Protein AF-A0A932VC25-F1 (afdb_monomer_lite)

pLDDT: mean 79.85, std 23.93, range [27.3, 98.88]

Foldseek 3Di:
DDDDDDDDDPPPPPPDPPPPDDDPCPPAFDPFFQDDAPPPDDWDQPAQQVVRGTFIADRVNVQDVDRVVSLVVLQVDFALAAFAAQFAPQKDWQWFCAAPVRHGQLWTKMWGDDFDLPAQRKGFTWDGAWFAWRDFDQDQAFGTKTKTWDQHPVRFIKIKIKTQFAAFLVVLLVVLCPDDCVVVVNDDLLALNNLSNLQSVPPDRDCSANPHRVQRQPDDHGDIHHGRDGGGMFHQGHSNQLSVQGDSNNDGPDSRHSRRIIIMWMWGARPPDPRHIYTDGLQQANHTVVSVNSPLAHAHQGFHNHAPDHPPPPDDDVVNCVVCVVVVVVCPDHDTHPHPHPPPVVVVVVVVVVVPPPPDDD

Structure (mmCIF, N/CA/C/O backbone):
data_AF-A0A932VC25-F1
#
_entry.id   AF-A0A932VC25-F1
#
loop_
_atom_site.group_PDB
_atom_site.id
_atom_site.type_symbol
_atom_site.label_atom_id
_atom_site.label_alt_id
_atom_site.label_comp_id
_atom_site.label_asym_id
_atom_site.label_entity_id
_atom_site.label_seq_id
_atom_site.pdbx_PDB_ins_code
_atom_site.Cartn_x
_atom_site.Cartn_y
_atom_site.Cartn_z
_atom_site.occupancy
_atom_site.B_iso_or_equiv
_atom_site.auth_seq_id
_atom_site.auth_comp_id
_atom_site.auth_asym_id
_atom_site.auth_atom_id
_atom_site.pdbx_PDB_model_num
ATOM 1 N N . MET A 1 1 ? -48.844 -29.499 -30.285 1.00 37.53 1 MET A N 1
ATOM 2 C CA . MET A 1 1 ? -48.491 -30.770 -29.620 1.00 37.53 1 MET A CA 1
ATOM 3 C C . MET A 1 1 ? -47.208 -30.544 -28.848 1.00 37.53 1 MET A C 1
ATOM 5 O O . MET A 1 1 ? -46.292 -29.930 -29.375 1.00 37.53 1 MET A O 1
ATOM 9 N N . SER A 1 2 ? -47.231 -30.927 -27.578 1.00 34.00 2 SER A N 1
ATOM 10 C CA . SER A 1 2 ? -46.183 -30.789 -26.567 1.00 34.00 2 SER A CA 1
ATOM 11 C C . SER A 1 2 ? -45.044 -31.799 -26.716 1.00 34.00 2 SER A C 1
ATOM 13 O O . SER A 1 2 ? -45.311 -32.920 -27.141 1.00 34.00 2 SER A O 1
ATOM 15 N N . ALA A 1 3 ? -43.860 -31.410 -26.226 1.00 27.56 3 ALA A N 1
ATOM 16 C CA . ALA A 1 3 ? -42.864 -32.162 -25.427 1.00 27.56 3 ALA A CA 1
ATOM 17 C C . ALA A 1 3 ? -41.451 -31.749 -25.897 1.00 27.56 3 ALA A C 1
ATOM 19 O O . ALA A 1 3 ? -41.170 -31.827 -27.085 1.00 27.56 3 ALA A O 1
ATOM 20 N N . SER A 1 4 ? -40.579 -31.107 -25.108 1.00 32.12 4 SER A N 1
ATOM 21 C CA . SER A 1 4 ? -39.998 -31.458 -23.795 1.00 32.12 4 SER A CA 1
ATOM 22 C C . SER A 1 4 ? -39.192 -32.759 -23.799 1.00 32.12 4 SER A C 1
ATOM 24 O O . SER A 1 4 ? -39.789 -33.824 -23.901 1.00 32.12 4 SER A O 1
ATOM 26 N N . SER A 1 5 ? -37.867 -32.625 -23.630 1.00 30.55 5 SER A N 1
ATOM 27 C CA . SER A 1 5 ? -36.930 -33.466 -22.843 1.00 30.55 5 SER A CA 1
ATOM 28 C C . SER A 1 5 ? -35.531 -33.375 -23.475 1.00 30.55 5 SER A C 1
ATOM 30 O O . SER A 1 5 ? -35.434 -33.432 -24.693 1.00 30.55 5 SER A O 1
ATOM 32 N N . ALA A 1 6 ? -34.397 -33.296 -22.790 1.00 30.95 6 ALA A N 1
ATOM 33 C CA . ALA A 1 6 ? -34.046 -33.065 -21.397 1.00 30.95 6 ALA A CA 1
ATOM 34 C C . ALA A 1 6 ? -32.537 -32.747 -21.421 1.00 30.95 6 ALA A C 1
ATOM 36 O O . ALA A 1 6 ? -31.773 -33.447 -22.086 1.00 30.95 6 ALA A O 1
ATOM 37 N N . LEU A 1 7 ? -32.107 -31.693 -20.727 1.00 30.86 7 LEU A N 1
ATOM 38 C CA . LEU A 1 7 ? -30.698 -31.498 -20.391 1.00 30.86 7 LEU A CA 1
ATOM 39 C C . LEU A 1 7 ? -30.397 -32.431 -19.216 1.00 30.86 7 LEU A C 1
ATOM 41 O O . LEU A 1 7 ? -31.051 -32.340 -18.178 1.00 30.86 7 LEU A O 1
ATOM 45 N N . ALA A 1 8 ? -29.461 -33.357 -19.408 1.00 33.62 8 ALA A N 1
ATOM 46 C CA . ALA A 1 8 ? -28.990 -34.229 -18.346 1.00 33.62 8 ALA A CA 1
ATOM 47 C C . ALA A 1 8 ? -28.168 -33.406 -17.345 1.00 33.62 8 ALA A C 1
ATOM 49 O O . ALA A 1 8 ? -27.092 -32.898 -17.659 1.00 33.62 8 ALA A O 1
ATOM 50 N N . ASP A 1 9 ? -28.740 -33.273 -16.154 1.00 36.31 9 ASP A N 1
ATOM 51 C CA . ASP A 1 9 ? -28.126 -32.799 -14.925 1.00 36.31 9 ASP A CA 1
ATOM 52 C C . ASP A 1 9 ? -27.034 -33.788 -14.487 1.00 36.31 9 ASP A C 1
ATOM 54 O O . ASP A 1 9 ? -27.288 -34.976 -14.281 1.00 36.31 9 ASP A O 1
ATOM 58 N N . GLY A 1 10 ? -25.803 -33.290 -14.405 1.00 35.25 10 GLY A N 1
ATOM 59 C CA . GLY A 1 10 ? -24.629 -34.004 -13.916 1.00 35.25 10 GLY A CA 1
ATOM 60 C C . GLY A 1 10 ? -24.098 -33.377 -12.633 1.00 35.25 10 GLY A C 1
ATOM 61 O O . GLY A 1 10 ? -22.889 -33.209 -12.489 1.00 35.25 10 GLY A O 1
ATOM 62 N N . SER A 1 11 ? -24.977 -32.971 -11.715 1.00 34.00 11 SER A N 1
ATOM 63 C CA . SER A 1 11 ? -24.583 -32.627 -10.352 1.00 34.00 11 SER A CA 1
ATOM 64 C C . SER A 1 11 ? -24.263 -33.906 -9.573 1.00 34.00 11 SER A C 1
ATOM 66 O O . SER A 1 11 ? -25.130 -34.628 -9.085 1.00 34.00 11 SER A O 1
ATOM 68 N N . ALA A 1 12 ? -22.970 -34.210 -9.445 1.00 30.91 12 ALA A N 1
ATOM 69 C CA . ALA A 1 12 ? -22.510 -35.130 -8.419 1.00 30.91 12 ALA A CA 1
ATOM 70 C C . ALA A 1 12 ? -22.867 -34.517 -7.056 1.00 30.91 12 ALA A C 1
ATOM 72 O O . ALA A 1 12 ? -22.219 -33.581 -6.584 1.00 30.91 12 ALA A O 1
ATOM 73 N N . ILE A 1 13 ? -23.940 -35.024 -6.452 1.00 31.86 13 ILE A N 1
ATOM 74 C CA . ILE A 1 13 ? -24.326 -34.734 -5.075 1.00 31.86 13 ILE A CA 1
ATOM 75 C C . ILE A 1 13 ? -23.188 -35.247 -4.192 1.00 31.86 13 ILE A C 1
ATOM 77 O O . ILE A 1 13 ? -23.090 -36.437 -3.897 1.00 31.86 13 ILE A O 1
ATOM 81 N N . ILE A 1 14 ? -22.295 -34.344 -3.792 1.00 31.00 14 ILE A N 1
ATOM 82 C CA . ILE A 1 14 ? -21.367 -34.600 -2.698 1.00 31.00 14 ILE A CA 1
ATOM 83 C C . ILE A 1 14 ? -22.231 -34.649 -1.443 1.00 31.00 14 ILE A C 1
ATOM 85 O O . ILE A 1 14 ? -22.684 -33.619 -0.942 1.00 31.00 14 ILE A O 1
ATOM 89 N N . THR A 1 15 ? -22.506 -35.860 -0.964 1.00 29.69 15 THR A N 1
ATOM 90 C CA . THR A 1 15 ? -23.131 -36.085 0.337 1.00 29.69 15 THR A CA 1
ATOM 91 C C . THR A 1 15 ? -22.362 -35.262 1.376 1.00 29.69 15 THR A C 1
ATOM 93 O O . THR A 1 15 ? -21.141 -35.420 1.471 1.00 29.69 15 THR A O 1
ATOM 96 N N . PRO A 1 16 ? -23.018 -34.367 2.136 1.00 31.58 16 PRO A N 1
ATOM 97 C CA . PRO A 1 16 ? -22.327 -33.573 3.132 1.00 31.58 16 PRO A CA 1
ATOM 98 C C . PRO A 1 16 ? -21.688 -34.519 4.143 1.00 31.58 16 PRO A C 1
ATOM 100 O O . PRO A 1 16 ? -22.380 -35.264 4.839 1.00 31.58 16 PRO A O 1
ATOM 103 N N . VAL A 1 17 ? -20.360 -34.484 4.229 1.00 27.30 17 VAL A N 1
ATOM 104 C CA . VAL A 1 17 ? -19.654 -35.072 5.361 1.00 27.30 17 VAL A CA 1
ATOM 105 C C . VAL A 1 17 ? -20.060 -34.252 6.575 1.00 27.30 17 VAL A C 1
ATOM 107 O O . VAL A 1 17 ? -19.648 -33.106 6.758 1.00 27.30 17 VAL A O 1
ATOM 110 N N . VAL A 1 18 ? -20.925 -34.839 7.392 1.00 29.03 18 VAL A N 1
ATOM 111 C CA . VAL A 1 18 ? -21.238 -34.344 8.723 1.00 29.03 18 VAL A CA 1
ATOM 112 C C . VAL A 1 18 ? -19.949 -34.439 9.538 1.00 29.03 18 VAL A C 1
ATOM 114 O O . VAL A 1 18 ? -19.579 -35.508 10.014 1.00 29.03 18 VAL A O 1
ATOM 117 N N . ILE A 1 19 ? -19.237 -33.320 9.693 1.00 32.69 19 ILE A N 1
ATOM 118 C CA . ILE A 1 19 ? -18.151 -33.214 10.674 1.00 32.69 19 ILE A CA 1
ATOM 119 C C . ILE A 1 19 ? -18.798 -33.036 12.053 1.00 32.69 19 ILE A C 1
ATOM 121 O O . ILE A 1 19 ? -18.840 -31.948 12.627 1.00 32.69 19 ILE A O 1
ATOM 125 N N . THR A 1 20 ? -19.350 -34.119 12.593 1.00 31.58 20 THR A N 1
ATOM 126 C CA . THR A 1 20 ? -19.606 -34.250 14.029 1.00 31.58 20 THR A CA 1
ATOM 127 C C . THR A 1 20 ? -18.274 -34.553 14.699 1.00 31.58 20 THR A C 1
ATOM 129 O O . THR A 1 20 ? -17.813 -35.690 14.659 1.00 31.58 20 THR A O 1
ATOM 132 N N . GLY A 1 21 ? -17.634 -33.535 15.281 1.00 32.47 21 GLY A N 1
ATOM 133 C CA . GLY A 1 21 ? -16.434 -33.749 16.102 1.00 32.47 21 GLY A CA 1
ATOM 134 C C . GLY A 1 21 ? -15.316 -32.716 15.988 1.00 32.47 21 GLY A C 1
ATOM 135 O O . GLY A 1 21 ? -14.161 -33.066 16.210 1.00 32.47 21 GLY A O 1
ATOM 136 N N . GLY A 1 22 ? -15.604 -31.452 15.661 1.00 32.25 22 GLY A N 1
ATOM 137 C CA . GLY A 1 22 ? -14.606 -30.393 15.830 1.00 32.25 22 GLY A CA 1
ATOM 138 C C . GLY A 1 22 ? -14.280 -30.212 17.314 1.00 32.25 22 GLY A C 1
ATOM 139 O O . GLY A 1 22 ? -15.094 -29.663 18.053 1.00 32.25 22 GLY A O 1
ATOM 140 N N . SER A 1 23 ? -13.116 -30.702 17.746 1.00 36.62 23 SER A N 1
ATOM 141 C CA . SER A 1 23 ? -12.575 -30.488 19.092 1.00 36.62 23 SER A CA 1
ATOM 142 C C . SER A 1 23 ? -12.683 -29.000 19.486 1.00 36.62 23 SER A C 1
ATOM 144 O O . SER A 1 23 ? -12.343 -28.154 18.655 1.00 36.62 23 SER A O 1
ATOM 146 N N . PRO A 1 24 ? -13.059 -28.638 20.731 1.00 43.12 24 PRO A N 1
ATOM 147 C CA . PRO A 1 24 ? -13.115 -27.247 21.224 1.00 43.12 24 PRO A CA 1
ATOM 148 C C . PRO A 1 24 ? -11.762 -26.504 21.242 1.00 43.12 24 PRO A C 1
ATOM 150 O O . PRO A 1 24 ? -11.633 -25.431 21.827 1.00 43.12 24 PRO A O 1
ATOM 153 N N . THR A 1 25 ? -10.729 -27.087 20.642 1.00 46.47 25 THR A N 1
ATOM 154 C CA . THR A 1 25 ? -9.325 -26.714 20.778 1.00 46.47 25 THR A CA 1
ATOM 155 C C . THR A 1 25 ? -8.660 -26.520 19.420 1.00 46.47 25 THR A C 1
ATOM 157 O O . THR A 1 25 ? -7.483 -26.848 19.272 1.00 46.47 25 THR A O 1
ATOM 160 N N . ALA A 1 26 ? -9.376 -26.017 18.405 1.00 53.47 26 ALA A N 1
ATOM 161 C CA . ALA A 1 26 ? -8.664 -25.418 17.279 1.00 53.47 26 ALA A CA 1
ATOM 162 C C . ALA A 1 26 ? -7.713 -24.365 17.880 1.00 53.47 26 ALA A C 1
ATOM 164 O O . ALA A 1 26 ? -8.192 -23.495 18.615 1.00 53.47 26 ALA A O 1
ATOM 165 N N . PRO A 1 27 ? -6.386 -24.491 17.691 1.00 58.56 27 PRO A N 1
ATOM 166 C CA . PRO A 1 27 ? -5.451 -23.600 18.351 1.00 58.56 27 PRO A CA 1
ATOM 167 C C . PRO A 1 27 ? -5.748 -22.183 17.875 1.00 58.56 27 PRO A C 1
ATOM 169 O O . PRO A 1 27 ? -5.665 -21.892 16.679 1.00 58.56 27 PRO A O 1
ATOM 172 N N . VAL A 1 28 ? -6.149 -21.332 18.824 1.00 65.06 28 VAL A N 1
ATOM 173 C CA . VAL A 1 28 ? -6.189 -19.888 18.619 1.00 65.06 28 VAL A CA 1
ATOM 174 C C . VAL A 1 28 ? -4.789 -19.489 18.190 1.00 65.06 28 VAL A C 1
ATOM 176 O O . VAL A 1 28 ? -3.798 -20.009 18.714 1.00 65.06 28 VAL A O 1
ATOM 179 N N . CYS A 1 29 ? -4.710 -18.583 17.227 1.00 77.56 29 CYS A N 1
ATOM 180 C CA . CYS A 1 29 ? -3.448 -17.962 16.876 1.00 77.56 29 CYS A CA 1
ATOM 181 C C . CYS A 1 29 ? -2.700 -17.495 18.122 1.00 77.56 29 CYS A C 1
ATOM 183 O O . CYS A 1 29 ? -3.316 -17.101 19.110 1.00 77.56 29 CYS A O 1
ATOM 185 N N . VAL A 1 30 ? -1.372 -17.573 18.111 1.00 77.00 30 VAL A N 1
ATOM 186 C CA . VAL A 1 30 ? -0.576 -17.064 19.234 1.00 77.00 30 VAL A CA 1
ATOM 187 C C . VAL A 1 30 ? -0.922 -15.597 19.493 1.00 77.00 30 VAL A C 1
ATOM 189 O O . VAL A 1 30 ? -1.302 -14.887 18.565 1.00 77.00 30 VAL A O 1
ATOM 192 N N . VAL A 1 31 ? -0.819 -15.158 20.752 1.00 78.62 31 VAL A N 1
ATOM 193 C CA . VAL A 1 31 ? -1.044 -13.757 21.141 1.00 78.62 31 VAL A CA 1
ATOM 194 C C . VAL A 1 31 ? -0.115 -12.876 20.297 1.00 78.62 31 VAL A C 1
ATOM 196 O O . VAL A 1 31 ? 1.101 -12.918 20.501 1.00 78.62 31 VAL A O 1
ATOM 199 N N . PRO A 1 32 ? -0.635 -12.112 19.326 1.00 81.94 32 PRO A N 1
ATOM 200 C CA . PRO A 1 32 ? 0.206 -11.624 18.243 1.00 81.94 32 PRO A CA 1
ATOM 201 C C . PRO A 1 32 ? 0.809 -10.282 18.614 1.00 81.94 32 PRO A C 1
ATOM 203 O O . PRO A 1 32 ? 0.166 -9.503 19.308 1.00 81.94 32 PRO A O 1
ATOM 206 N N . LYS A 1 33 ? 2.042 -9.993 18.217 1.00 88.75 33 LYS A N 1
ATOM 207 C CA . LYS A 1 33 ? 2.713 -8.736 18.584 1.00 88.75 33 LYS A CA 1
ATOM 208 C C . LYS A 1 33 ? 2.164 -7.588 17.726 1.00 88.75 33 LYS A C 1
ATOM 210 O O . LYS A 1 33 ? 2.147 -7.701 16.517 1.00 88.75 33 LYS A O 1
ATOM 215 N N . ILE A 1 34 ? 1.710 -6.476 18.291 1.00 90.06 34 ILE A N 1
ATOM 216 C CA . ILE A 1 34 ? 1.144 -5.379 17.481 1.00 90.06 34 ILE A CA 1
ATOM 217 C C . ILE A 1 34 ? 2.219 -4.375 17.095 1.00 90.06 34 ILE A C 1
ATOM 219 O O . ILE A 1 34 ? 2.254 -3.914 15.950 1.00 90.06 34 ILE A O 1
ATOM 223 N N . ILE A 1 35 ? 3.094 -4.030 18.040 1.00 92.19 35 ILE A N 1
ATOM 224 C CA . ILE A 1 35 ? 4.150 -3.043 17.826 1.00 92.19 35 ILE A CA 1
ATOM 225 C C . ILE A 1 35 ? 5.486 -3.740 17.648 1.00 92.19 35 ILE A C 1
ATOM 227 O O . ILE A 1 35 ? 5.738 -4.761 18.267 1.00 92.19 35 ILE A O 1
ATOM 231 N N . SER A 1 36 ? 6.404 -3.160 16.882 1.00 89.69 36 SER A N 1
ATOM 232 C CA . SER A 1 36 ? 7.820 -3.524 16.955 1.00 89.69 36 SER A CA 1
ATOM 233 C C . SER A 1 36 ? 8.597 -2.363 17.574 1.00 89.69 36 SER A C 1
ATOM 235 O O . SER A 1 36 ? 8.935 -1.424 16.850 1.00 89.69 36 SER A O 1
ATOM 237 N N . PRO A 1 37 ? 8.854 -2.373 18.900 1.00 80.50 37 PRO A N 1
ATOM 238 C CA . PRO A 1 37 ? 9.571 -1.285 19.558 1.00 80.50 37 PRO A CA 1
ATOM 239 C C . PRO A 1 37 ? 10.926 -1.045 18.889 1.00 80.50 37 PRO A C 1
ATOM 241 O O . PRO A 1 37 ? 11.657 -1.996 18.617 1.00 80.50 37 PRO A O 1
ATOM 244 N N . GLY A 1 38 ? 11.247 0.215 18.598 1.00 78.75 38 GLY A N 1
ATOM 245 C CA . GLY A 1 38 ? 12.504 0.592 17.942 1.00 78.75 38 GLY A CA 1
ATOM 246 C C . GLY A 1 38 ? 12.565 0.324 16.434 1.00 78.75 38 GLY A C 1
ATOM 247 O O . GLY A 1 38 ? 13.575 0.646 15.812 1.00 78.75 38 GLY A O 1
ATOM 248 N N . SER A 1 39 ? 11.506 -0.216 15.818 1.00 81.06 39 SER A N 1
ATOM 249 C CA . SER A 1 39 ? 11.396 -0.234 14.357 1.00 81.06 39 SER A CA 1
ATOM 250 C C . SER A 1 39 ? 11.349 1.206 13.848 1.00 81.06 39 SER A C 1
ATOM 252 O O . SER A 1 39 ? 10.392 1.916 14.123 1.00 81.06 39 SER A O 1
ATOM 254 N N . GLY A 1 40 ? 12.355 1.645 13.091 1.00 73.94 40 GLY A N 1
ATOM 255 C CA . GLY A 1 40 ? 12.302 2.928 12.377 1.00 73.94 40 GLY A CA 1
ATOM 256 C C . GLY A 1 40 ? 11.428 2.883 11.117 1.00 73.94 40 GLY A C 1
ATOM 257 O O . GLY A 1 40 ? 11.235 3.907 10.466 1.00 73.94 40 GLY A O 1
ATOM 258 N N . CYS A 1 41 ? 10.923 1.701 10.751 1.00 82.25 41 CYS A N 1
ATOM 259 C CA . CYS A 1 41 ? 10.133 1.505 9.546 1.00 82.25 41 CYS A CA 1
ATOM 260 C C . CYS A 1 41 ? 8.707 2.051 9.680 1.00 82.25 41 CYS A C 1
ATOM 262 O O . CYS A 1 41 ? 8.165 2.254 10.768 1.00 82.25 41 CYS A O 1
ATOM 264 N N . CYS A 1 42 ? 8.077 2.163 8.514 1.00 87.06 42 CYS A N 1
ATOM 265 C CA . CYS A 1 42 ? 6.653 1.918 8.358 1.00 87.06 42 CYS A CA 1
ATOM 266 C C . CYS A 1 42 ? 5.774 3.025 8.959 1.00 87.06 42 CYS A C 1
ATOM 268 O O . CYS A 1 42 ? 4.625 2.809 9.335 1.00 87.06 42 CYS A O 1
ATOM 270 N N . SER A 1 43 ? 6.328 4.234 9.061 1.00 92.44 43 SER A N 1
ATOM 271 C CA . SER A 1 43 ? 5.560 5.470 9.179 1.00 92.44 43 SER A CA 1
ATOM 272 C C . SER A 1 43 ? 5.830 6.316 7.947 1.00 92.44 43 SER A C 1
ATOM 274 O O . SER A 1 43 ? 6.986 6.511 7.577 1.00 92.44 43 SER A O 1
ATOM 276 N N . TYR A 1 44 ? 4.771 6.818 7.326 1.00 94.75 44 TYR A N 1
ATOM 277 C CA . TYR A 1 44 ? 4.855 7.490 6.035 1.00 94.75 44 TYR A CA 1
ATOM 278 C C . TYR A 1 44 ? 4.168 8.848 6.077 1.00 94.75 44 TYR A C 1
ATOM 280 O O . TYR A 1 44 ? 3.239 9.091 6.853 1.00 94.75 44 TYR A O 1
ATOM 288 N N . SER A 1 45 ? 4.637 9.729 5.204 1.00 95.44 45 SER A N 1
ATOM 289 C CA . SER A 1 45 ? 3.968 10.972 4.855 1.00 95.44 45 SER A CA 1
ATOM 290 C C . SER A 1 45 ? 3.296 10.745 3.506 1.00 95.44 45 SER A C 1
ATOM 292 O O . SER A 1 45 ? 3.977 10.682 2.487 1.00 95.44 45 SER A O 1
ATOM 294 N N . ILE A 1 46 ? 1.980 10.545 3.497 1.00 95.94 46 ILE A N 1
ATOM 295 C CA . ILE A 1 46 ? 1.231 10.150 2.294 1.00 95.94 46 ILE A CA 1
ATOM 296 C C . ILE A 1 46 ? 0.437 11.355 1.804 1.00 95.94 46 ILE A C 1
ATOM 298 O O . ILE A 1 46 ? -0.197 12.063 2.594 1.00 95.94 46 ILE A O 1
ATOM 302 N N . ALA A 1 47 ? 0.482 11.603 0.497 1.00 94.06 47 ALA A N 1
ATOM 303 C CA . ALA A 1 47 ? -0.227 12.719 -0.105 1.00 94.06 47 ALA A CA 1
ATOM 304 C C . ALA A 1 47 ? -1.748 12.542 0.022 1.00 94.06 47 ALA A C 1
ATOM 306 O O . ALA A 1 47 ? -2.282 11.443 -0.125 1.00 94.06 47 ALA A O 1
ATOM 307 N N . ASN A 1 48 ? -2.448 13.652 0.226 1.00 95.88 48 ASN A N 1
ATOM 308 C CA . ASN A 1 48 ? -3.886 13.811 0.069 1.00 95.88 48 ASN A CA 1
ATOM 309 C C . ASN A 1 48 ? -4.118 14.889 -0.986 1.00 95.88 48 ASN A C 1
ATOM 311 O O . ASN A 1 48 ? -4.092 16.089 -0.693 1.00 95.88 48 ASN A O 1
ATOM 315 N N . ASN A 1 49 ? -4.306 14.467 -2.236 1.00 96.00 49 ASN A N 1
ATOM 316 C CA . ASN A 1 49 ? -4.404 15.387 -3.366 1.00 96.00 49 ASN A CA 1
ATOM 317 C C . ASN A 1 49 ? -5.705 16.204 -3.357 1.00 96.00 49 ASN A C 1
ATOM 319 O O . ASN A 1 49 ? -5.726 17.299 -3.917 1.00 96.00 49 ASN A O 1
ATOM 323 N N . VAL A 1 50 ? -6.754 15.739 -2.666 1.00 94.00 50 VAL A N 1
ATOM 324 C CA . VAL A 1 50 ? -7.984 16.522 -2.449 1.00 94.00 50 VAL A CA 1
ATOM 325 C C . VAL A 1 50 ? -7.707 17.751 -1.581 1.00 94.00 50 VAL A C 1
ATOM 327 O O . VAL A 1 50 ? -8.164 18.847 -1.899 1.00 94.00 50 VAL A O 1
ATOM 330 N N . THR A 1 51 ? -6.950 17.595 -0.491 1.00 93.69 51 THR A N 1
ATOM 331 C CA . THR A 1 51 ? -6.647 18.701 0.440 1.00 93.69 51 THR A CA 1
ATOM 332 C C . THR A 1 51 ? -5.313 19.396 0.163 1.00 93.69 51 THR A C 1
ATOM 334 O O . THR A 1 51 ? -5.022 20.414 0.791 1.00 93.69 51 THR A O 1
ATOM 337 N N . LYS A 1 52 ? -4.520 18.874 -0.783 1.00 94.19 52 LYS A N 1
ATOM 338 C CA . LYS A 1 52 ? -3.165 19.335 -1.136 1.00 94.19 52 LYS A CA 1
ATOM 339 C C . LYS A 1 52 ? -2.206 19.338 0.058 1.00 94.19 52 LYS A C 1
ATOM 341 O O . LYS A 1 52 ? -1.384 20.241 0.205 1.00 94.19 52 LYS A O 1
ATOM 346 N N . LYS A 1 53 ? -2.328 18.339 0.931 1.00 94.38 53 LYS A N 1
ATOM 347 C CA . LYS A 1 53 ? -1.483 18.170 2.119 1.00 94.38 53 LYS A CA 1
ATOM 348 C C . LYS A 1 53 ? -0.885 16.778 2.144 1.00 94.38 53 LYS A C 1
ATOM 350 O O . LYS A 1 53 ? -1.468 15.844 1.605 1.00 94.38 53 LYS A O 1
ATOM 355 N N . PHE A 1 54 ? 0.249 16.648 2.814 1.00 94.62 54 PHE A N 1
ATOM 356 C CA . PHE A 1 54 ? 0.716 15.350 3.266 1.00 94.62 54 PHE A CA 1
ATOM 357 C C . PHE A 1 54 ? 0.147 15.067 4.655 1.00 94.62 54 PHE A C 1
ATOM 359 O O . PHE A 1 54 ? 0.146 15.944 5.522 1.00 94.62 54 PHE A O 1
ATOM 366 N N . GLU A 1 55 ? -0.343 13.851 4.857 1.00 96.38 55 GLU A N 1
ATOM 367 C CA . GLU A 1 55 ? -0.845 13.370 6.139 1.00 96.38 55 GLU A CA 1
ATOM 368 C C . GLU A 1 55 ? 0.091 12.290 6.681 1.00 96.38 55 GLU A C 1
ATOM 370 O O . GLU A 1 55 ? 0.644 11.480 5.935 1.00 96.38 55 GLU A O 1
ATOM 375 N N . THR A 1 56 ? 0.281 12.290 7.998 1.00 97.19 56 THR A N 1
ATOM 376 C CA . THR A 1 56 ? 1.146 11.319 8.669 1.00 97.19 56 THR A CA 1
ATOM 377 C C . THR A 1 56 ? 0.376 10.041 8.965 1.00 97.19 56 THR A C 1
ATOM 379 O O . THR A 1 56 ? -0.689 10.083 9.588 1.00 97.19 56 THR A O 1
ATOM 382 N N . TYR A 1 57 ? 0.962 8.917 8.568 1.00 97.50 57 TYR A N 1
ATOM 383 C CA . TYR A 1 57 ? 0.511 7.574 8.893 1.00 97.50 57 TYR A CA 1
ATOM 384 C C . TYR A 1 57 ? 1.561 6.921 9.775 1.00 97.50 57 TYR A C 1
ATOM 386 O O . TYR A 1 57 ? 2.729 6.823 9.397 1.00 97.50 57 TYR A O 1
ATOM 394 N N . ASN A 1 58 ? 1.155 6.504 10.965 1.00 95.75 58 ASN A N 1
ATOM 395 C CA . ASN A 1 58 ? 2.046 5.940 11.959 1.00 95.75 58 ASN A CA 1
ATOM 396 C C . ASN A 1 58 ? 1.852 4.430 12.070 1.00 95.75 58 ASN A C 1
ATOM 398 O O . ASN A 1 58 ? 0.726 3.928 12.096 1.00 95.75 58 ASN A O 1
ATOM 402 N N . GLN A 1 59 ? 2.957 3.707 12.232 1.00 94.00 59 GLN A N 1
ATOM 403 C CA . GLN A 1 59 ? 2.884 2.375 12.821 1.00 94.00 59 GLN A CA 1
ATOM 404 C C . GLN A 1 59 ? 2.408 2.480 14.283 1.00 94.00 59 GLN A C 1
ATOM 406 O O . GLN A 1 59 ? 2.748 3.457 14.963 1.00 94.00 59 GLN A O 1
ATOM 411 N N . PRO A 1 60 ? 1.710 1.464 14.820 1.00 93.69 60 PRO A N 1
ATOM 412 C CA . PRO A 1 60 ? 1.240 1.483 16.205 1.00 93.69 60 PRO A CA 1
ATOM 413 C C . PRO A 1 60 ? 2.344 1.720 17.251 1.00 93.69 60 PRO A C 1
ATOM 415 O O . PRO A 1 60 ? 2.093 2.376 18.256 1.00 93.69 60 PRO A O 1
ATOM 418 N N . GLY A 1 61 ? 3.589 1.294 16.998 1.00 92.94 61 GLY A N 1
ATOM 419 C CA . GLY A 1 61 ? 4.722 1.526 17.912 1.00 92.94 61 GLY A CA 1
ATOM 420 C C . GLY A 1 61 ? 5.155 2.992 18.057 1.00 92.94 61 GLY A C 1
ATOM 421 O O . GLY A 1 61 ? 5.904 3.313 18.971 1.00 92.94 61 GLY A O 1
ATOM 422 N N . HIS A 1 62 ? 4.695 3.881 17.171 1.00 93.06 62 HIS A N 1
ATOM 423 C CA . HIS A 1 62 ? 4.875 5.335 17.286 1.00 93.06 62 HIS A CA 1
ATOM 424 C C . HIS A 1 62 ? 3.646 6.044 17.871 1.00 93.06 62 HIS A C 1
ATOM 426 O O . HIS A 1 62 ? 3.701 7.241 18.142 1.00 93.06 62 HIS A O 1
ATOM 432 N N . VAL A 1 63 ? 2.539 5.320 18.040 1.00 94.56 63 VAL A N 1
ATOM 433 C CA . VAL A 1 63 ? 1.289 5.831 18.617 1.00 94.56 63 VAL A CA 1
ATOM 434 C C . VAL A 1 63 ? 1.188 5.453 20.091 1.00 94.56 63 VAL A C 1
ATOM 436 O O . VAL A 1 63 ? 0.777 6.270 20.912 1.00 94.56 63 VAL A O 1
ATOM 439 N N . PHE A 1 64 ? 1.591 4.228 20.429 1.00 94.44 64 PHE A N 1
ATOM 440 C CA . PHE A 1 64 ? 1.514 3.678 21.777 1.00 94.44 64 PHE A CA 1
ATOM 441 C C . PHE A 1 64 ? 2.907 3.519 22.380 1.00 94.44 64 PHE A C 1
ATOM 443 O O . PHE A 1 64 ? 3.834 3.055 21.718 1.00 94.44 64 PHE A O 1
ATOM 450 N N . GLY A 1 65 ? 3.045 3.873 23.660 1.00 89.00 65 GLY A N 1
ATOM 451 C CA . GLY A 1 65 ? 4.311 3.747 24.386 1.00 89.00 65 GLY A CA 1
ATOM 452 C C . GLY A 1 65 ? 4.671 2.306 24.761 1.00 89.00 65 GLY A C 1
ATOM 453 O O . GLY A 1 65 ? 5.809 2.042 25.142 1.00 89.00 65 GLY A O 1
ATOM 454 N N . ASN A 1 66 ? 3.719 1.372 24.677 1.00 92.81 66 ASN A N 1
ATOM 455 C CA . ASN A 1 66 ? 3.917 -0.038 24.996 1.00 92.81 66 ASN A CA 1
ATOM 456 C C . ASN A 1 66 ? 2.936 -0.943 24.223 1.00 92.81 66 ASN A C 1
ATOM 458 O O . ASN A 1 66 ? 1.979 -0.485 23.599 1.00 92.81 66 ASN A O 1
ATOM 462 N N . GLU A 1 67 ? 3.210 -2.247 24.266 1.00 93.44 67 GLU A N 1
ATOM 463 C CA . GLU A 1 67 ? 2.430 -3.283 23.586 1.00 93.44 67 GLU A CA 1
ATOM 464 C C . GLU A 1 67 ? 1.015 -3.433 24.168 1.00 93.44 67 GLU A C 1
ATOM 466 O O . GLU A 1 67 ? 0.073 -3.623 23.406 1.00 93.44 67 GLU A O 1
ATOM 471 N N . ASP A 1 68 ? 0.831 -3.309 25.484 1.00 93.19 68 ASP A N 1
ATOM 472 C CA . ASP A 1 68 ? -0.476 -3.506 26.126 1.00 93.19 68 ASP A CA 1
ATOM 473 C C . ASP A 1 68 ? -1.500 -2.445 25.702 1.00 93.19 68 ASP A C 1
ATOM 475 O O . ASP A 1 68 ? -2.644 -2.788 25.391 1.00 93.19 68 ASP A O 1
ATOM 479 N N . ASP A 1 69 ? -1.084 -1.183 25.597 1.00 94.12 69 ASP A N 1
ATOM 480 C CA . ASP A 1 69 ? -1.930 -0.092 25.104 1.00 94.12 69 ASP A CA 1
ATOM 481 C C . ASP A 1 69 ? -2.309 -0.303 23.633 1.00 94.12 69 ASP A C 1
ATOM 483 O O . ASP A 1 69 ? -3.469 -0.127 23.247 1.00 94.12 69 ASP A O 1
ATOM 487 N N . ALA A 1 70 ? -1.355 -0.760 22.814 1.00 94.12 70 ALA A N 1
ATOM 488 C CA . ALA A 1 70 ? -1.616 -1.096 21.419 1.00 94.12 70 ALA A CA 1
ATOM 489 C C . ALA A 1 70 ? -2.628 -2.247 21.291 1.00 94.12 70 ALA A C 1
ATOM 491 O O . ALA A 1 70 ? -3.523 -2.192 20.445 1.00 94.12 70 ALA A O 1
ATOM 492 N N . ARG A 1 71 ? -2.543 -3.263 22.163 1.00 92.19 71 ARG A N 1
ATOM 493 C CA . ARG A 1 71 ? -3.503 -4.380 22.230 1.00 92.19 71 ARG A CA 1
ATOM 494 C C . ARG A 1 71 ? -4.880 -3.937 22.668 1.00 92.19 71 ARG A C 1
ATOM 496 O O . ARG A 1 71 ? -5.865 -4.364 22.064 1.00 92.19 71 ARG A O 1
ATOM 503 N N . ALA A 1 72 ? -4.948 -3.108 23.705 1.00 91.00 72 ALA A N 1
ATOM 504 C CA . ALA A 1 72 ? -6.204 -2.558 24.185 1.00 91.00 72 ALA A CA 1
ATOM 505 C C . ALA A 1 72 ? -6.899 -1.787 23.059 1.00 91.00 72 ALA A C 1
ATOM 507 O O . ALA A 1 72 ? -8.072 -2.034 22.784 1.00 91.00 72 ALA A O 1
ATOM 508 N N . TYR A 1 73 ? -6.157 -0.939 22.341 1.00 92.62 73 TYR A N 1
ATOM 509 C CA . TYR A 1 73 ? -6.702 -0.201 21.211 1.00 92.62 73 TYR A CA 1
ATOM 510 C C . TYR A 1 73 ? -7.115 -1.111 20.048 1.00 92.62 73 TYR A C 1
ATOM 512 O O . TYR A 1 73 ? -8.233 -0.970 19.556 1.00 92.62 73 TYR A O 1
ATOM 520 N N . ALA A 1 74 ? -6.284 -2.072 19.628 1.00 89.69 74 ALA A N 1
ATOM 521 C CA . ALA A 1 74 ? -6.636 -3.006 18.552 1.00 89.69 74 ALA A CA 1
ATOM 522 C C . ALA A 1 74 ? -7.914 -3.804 18.861 1.00 89.69 74 ALA A C 1
ATOM 524 O O . ALA A 1 74 ? -8.717 -4.046 17.964 1.00 89.69 74 ALA A O 1
ATOM 525 N N . GLY A 1 75 ? -8.170 -4.127 20.135 1.00 85.69 75 GLY A N 1
ATOM 526 C CA . GLY A 1 75 ? -9.430 -4.735 20.578 1.00 85.69 75 GLY A CA 1
ATOM 527 C C . GLY A 1 75 ? -10.673 -3.860 20.363 1.00 85.69 75 GLY A C 1
ATOM 528 O O . GLY A 1 75 ? -11.783 -4.386 20.288 1.00 85.69 75 GLY A O 1
ATOM 529 N N . THR A 1 76 ? -10.508 -2.541 20.226 1.00 86.12 76 THR A N 1
ATOM 530 C CA . THR A 1 76 ? -11.606 -1.607 19.919 1.00 86.12 76 THR A CA 1
ATOM 531 C C . THR A 1 76 ? -11.863 -1.449 18.424 1.00 86.12 76 THR A C 1
ATOM 533 O O . THR A 1 76 ? -12.950 -1.016 18.032 1.00 86.12 76 THR A O 1
ATOM 536 N N . VAL A 1 77 ? -10.895 -1.806 17.578 1.00 86.69 77 VAL A N 1
ATOM 537 C CA . VAL A 1 77 ? -10.990 -1.640 16.128 1.00 86.69 77 VAL A CA 1
ATOM 538 C C . VAL A 1 77 ? -11.885 -2.730 15.549 1.00 86.69 77 VAL A C 1
ATOM 540 O O . VAL A 1 77 ? -11.670 -3.920 15.755 1.00 86.69 77 VAL A O 1
ATOM 543 N N . HIS A 1 78 ? -12.911 -2.315 14.811 1.00 83.38 78 HIS A N 1
ATOM 544 C CA . HIS A 1 78 ? -13.823 -3.222 14.125 1.00 83.38 78 HIS A CA 1
ATOM 545 C C . HIS A 1 78 ? -14.420 -2.567 12.887 1.00 83.38 78 HIS A C 1
ATOM 547 O O . HIS A 1 78 ? -14.494 -1.340 12.797 1.00 83.38 78 HIS A O 1
ATOM 553 N N . ALA A 1 79 ? -14.864 -3.389 11.937 1.00 79.94 79 ALA A N 1
ATOM 554 C CA . ALA A 1 79 ? -15.526 -2.912 10.733 1.00 79.94 79 ALA A CA 1
ATOM 555 C C . ALA A 1 79 ? -16.885 -2.275 11.067 1.00 79.94 79 ALA A C 1
ATOM 557 O O . ALA A 1 79 ? -17.752 -2.894 11.692 1.00 79.94 79 ALA A O 1
ATOM 558 N N . LYS A 1 80 ? -17.074 -1.029 10.623 1.00 81.75 80 LYS A N 1
ATOM 559 C CA . LYS A 1 80 ? -18.353 -0.293 10.666 1.00 81.75 80 LYS A CA 1
ATOM 560 C C . LYS A 1 80 ? -19.065 -0.251 9.312 1.00 81.75 80 LYS A C 1
ATOM 562 O O . LYS A 1 80 ? -20.162 0.284 9.199 1.00 81.75 80 LYS A O 1
ATOM 567 N N . MET A 1 81 ? -18.435 -0.822 8.293 1.00 81.50 81 MET A N 1
ATOM 568 C CA . MET A 1 81 ? -18.943 -0.997 6.937 1.00 81.50 81 MET A CA 1
ATOM 569 C C . MET A 1 81 ? -18.297 -2.250 6.322 1.00 81.50 81 MET A C 1
ATOM 571 O O . MET A 1 81 ? -17.287 -2.708 6.859 1.00 81.50 81 MET A O 1
ATOM 575 N N . PRO A 1 82 ? -18.845 -2.823 5.238 1.00 77.06 82 PRO A N 1
ATOM 576 C CA . PRO A 1 82 ? -18.258 -4.002 4.605 1.00 77.06 82 PRO A CA 1
ATOM 577 C C . PRO A 1 82 ? -16.871 -3.713 4.016 1.00 77.06 82 PRO A C 1
ATOM 579 O O . PRO A 1 82 ? -16.720 -2.749 3.266 1.00 77.06 82 PRO A O 1
ATOM 582 N N . PHE A 1 83 ? -15.897 -4.575 4.321 1.00 80.69 83 PHE A N 1
ATOM 583 C CA . PHE A 1 83 ? -14.587 -4.624 3.670 1.00 80.69 83 PHE A CA 1
ATOM 584 C C . PHE A 1 83 ? -14.339 -6.019 3.096 1.00 80.69 83 PHE A C 1
ATOM 586 O O . PHE A 1 83 ? -14.687 -7.022 3.723 1.00 80.69 83 PHE A O 1
ATOM 593 N N . PHE A 1 84 ? -13.672 -6.068 1.949 1.00 81.62 84 PHE A N 1
ATOM 594 C CA . PHE A 1 84 ? -13.306 -7.279 1.222 1.00 81.62 84 PHE A CA 1
ATOM 595 C C . PHE A 1 84 ? -11.824 -7.243 0.862 1.00 81.62 84 PHE A C 1
ATOM 597 O O . PHE A 1 84 ? -11.217 -6.169 0.826 1.00 81.62 84 PHE A O 1
ATOM 604 N N . GLU A 1 85 ? -11.247 -8.413 0.602 1.00 84.94 85 GLU A N 1
ATOM 605 C CA . GLU A 1 85 ? -9.874 -8.506 0.112 1.00 84.94 85 GLU A CA 1
ATOM 606 C C . GLU A 1 85 ? -9.738 -7.754 -1.226 1.00 84.94 85 GLU A C 1
ATOM 608 O O . GLU A 1 85 ? -10.676 -7.740 -2.028 1.00 84.94 85 GLU A O 1
ATOM 613 N N . PRO A 1 86 ? -8.590 -7.107 -1.492 1.00 91.94 86 PRO A N 1
ATOM 614 C CA . PRO A 1 86 ? -8.392 -6.293 -2.693 1.00 91.94 86 PRO A CA 1
ATOM 615 C C . PRO A 1 86 ? -8.082 -7.132 -3.950 1.00 91.94 86 PRO A C 1
ATOM 617 O O . PRO A 1 86 ? -7.539 -6.598 -4.918 1.00 91.94 86 PRO A O 1
ATOM 620 N N . ILE A 1 87 ? -8.360 -8.439 -3.925 1.00 88.19 87 ILE A N 1
ATOM 621 C CA . ILE A 1 87 ? -7.924 -9.437 -4.913 1.00 88.19 87 ILE A CA 1
ATOM 622 C C . ILE A 1 87 ? -9.083 -10.358 -5.333 1.00 88.19 87 ILE A C 1
ATOM 624 O O . ILE A 1 87 ? -10.130 -10.380 -4.684 1.00 88.19 87 ILE A O 1
ATOM 628 N N . GLY A 1 88 ? -8.885 -11.131 -6.403 1.00 78.00 88 GLY A N 1
ATOM 629 C CA . GLY A 1 88 ? -9.817 -12.154 -6.876 1.00 78.00 88 GLY A CA 1
ATOM 630 C C . GLY A 1 88 ? -9.487 -13.564 -6.366 1.00 78.00 88 GLY A C 1
ATOM 631 O O . GLY A 1 88 ? -8.856 -13.763 -5.332 1.00 78.00 88 GLY A O 1
ATOM 632 N N . SER A 1 89 ? -9.948 -14.584 -7.097 1.00 72.25 89 SER A N 1
ATOM 633 C CA . SER A 1 89 ? -9.769 -15.998 -6.730 1.00 72.25 89 SER A CA 1
ATOM 634 C C . SER A 1 89 ? -8.437 -16.612 -7.183 1.00 72.25 89 SER A C 1
ATOM 636 O O . SER A 1 89 ? -8.168 -17.769 -6.864 1.00 72.25 89 SER A O 1
ATOM 638 N N . GLY A 1 90 ? -7.632 -15.890 -7.970 1.00 77.69 90 GLY A N 1
ATOM 639 C CA . GLY A 1 90 ? -6.355 -16.366 -8.519 1.00 77.69 90 GLY A CA 1
ATOM 640 C C . GLY A 1 90 ? -5.143 -15.955 -7.683 1.00 77.69 90 GLY A C 1
ATOM 641 O O . GLY A 1 90 ? -4.009 -16.314 -8.004 1.00 77.69 90 GLY A O 1
ATOM 642 N N . GLU A 1 91 ? -5.377 -15.209 -6.612 1.00 88.94 91 GLU A N 1
ATOM 643 C CA . GLU A 1 91 ? -4.373 -14.529 -5.813 1.00 88.94 91 GLU A CA 1
ATOM 644 C C . GLU A 1 91 ? -4.348 -15.066 -4.375 1.00 88.94 91 GLU A C 1
ATOM 646 O O . GLU A 1 91 ? -5.226 -15.813 -3.937 1.00 88.94 91 GLU A O 1
ATOM 651 N N . ARG A 1 92 ? -3.304 -14.708 -3.632 1.00 88.88 92 ARG A N 1
ATOM 652 C CA . ARG A 1 92 ? -3.122 -15.072 -2.228 1.00 88.88 92 ARG A CA 1
ATOM 653 C C . ARG A 1 92 ? -2.372 -13.999 -1.466 1.00 88.88 92 ARG A C 1
ATOM 655 O O . ARG A 1 92 ? -1.561 -13.268 -2.030 1.00 88.88 92 ARG A O 1
ATOM 662 N N . LEU A 1 93 ? -2.578 -14.000 -0.156 1.00 90.75 93 LEU A N 1
ATOM 663 C CA . LEU A 1 93 ? -1.717 -13.311 0.791 1.00 90.75 93 LEU A CA 1
ATOM 664 C C . LEU A 1 93 ? -0.354 -14.021 0.880 1.00 90.75 93 LEU A C 1
ATOM 666 O O . LEU A 1 93 ? -0.295 -15.237 1.075 1.00 90.75 93 LEU A O 1
ATOM 670 N N . VAL A 1 94 ? 0.729 -13.260 0.761 1.00 92.19 94 VAL A N 1
ATOM 671 C CA . VAL A 1 94 ? 2.118 -13.740 0.874 1.00 92.19 94 VAL A CA 1
ATOM 672 C C . VAL A 1 94 ? 2.918 -13.016 1.956 1.00 92.19 94 VAL A C 1
ATOM 674 O O . VAL A 1 94 ? 3.886 -13.576 2.458 1.00 92.19 94 VAL A O 1
ATOM 677 N N . GLY A 1 95 ? 2.500 -11.811 2.354 1.00 92.69 95 GLY A N 1
ATOM 678 C CA . GLY A 1 95 ? 3.120 -11.025 3.422 1.00 92.69 95 GLY A CA 1
ATOM 679 C C . GLY A 1 95 ? 2.067 -10.506 4.395 1.00 92.69 95 GLY A C 1
ATOM 680 O O . GLY A 1 95 ? 0.978 -10.114 3.986 1.00 92.69 95 GLY A O 1
ATOM 681 N N . GLY A 1 96 ? 2.376 -10.550 5.689 1.00 93.25 96 GLY A N 1
ATOM 682 C CA . GLY A 1 96 ? 1.455 -10.210 6.776 1.00 93.25 96 GLY A CA 1
ATOM 683 C C . GLY A 1 96 ? 1.998 -9.048 7.588 1.00 93.25 96 GLY A C 1
ATOM 684 O O . GLY A 1 96 ? 2.959 -8.404 7.190 1.00 93.25 96 GLY A O 1
ATOM 685 N N . TRP A 1 97 ? 1.441 -8.801 8.767 1.00 95.56 97 TRP A N 1
ATOM 686 C CA . TRP A 1 97 ? 1.848 -7.679 9.618 1.00 95.56 97 TRP A CA 1
ATOM 687 C C . TRP A 1 97 ? 3.347 -7.674 9.964 1.00 95.56 97 TRP A C 1
ATOM 689 O O . TRP A 1 97 ? 3.964 -6.612 10.106 1.00 95.56 97 TRP A O 1
ATOM 699 N N . PHE A 1 98 ? 3.937 -8.868 10.045 1.00 93.50 98 PHE A N 1
ATOM 700 C CA . PHE A 1 98 ? 5.380 -9.080 9.995 1.00 93.50 98 PHE A CA 1
ATOM 701 C C . PHE A 1 98 ? 5.746 -9.897 8.763 1.00 93.50 98 PHE A C 1
ATOM 703 O O . PHE A 1 98 ? 5.017 -10.808 8.363 1.00 93.50 98 PHE A O 1
ATOM 710 N N . TYR A 1 99 ? 6.934 -9.632 8.236 1.00 91.25 99 TYR A N 1
ATOM 711 C CA . TYR A 1 99 ? 7.595 -10.538 7.312 1.00 91.25 99 TYR A CA 1
ATOM 712 C C . TYR A 1 99 ? 7.921 -11.865 8.001 1.00 91.25 99 TYR A C 1
ATOM 714 O O . TYR A 1 99 ? 8.186 -11.907 9.205 1.00 91.25 99 TYR A O 1
ATOM 722 N N . ASP A 1 100 ? 8.004 -12.941 7.222 1.00 89.06 100 ASP A N 1
ATOM 723 C CA . ASP A 1 100 ? 8.341 -14.280 7.724 1.00 89.06 100 ASP A CA 1
ATOM 724 C C . ASP A 1 100 ? 9.740 -14.355 8.372 1.00 89.06 100 ASP A C 1
ATOM 726 O O . ASP A 1 100 ? 10.010 -15.235 9.186 1.00 89.06 100 ASP A O 1
ATOM 730 N N . ASN A 1 101 ? 10.632 -13.403 8.074 1.00 88.75 101 ASN A N 1
ATOM 731 C CA . ASN A 1 101 ? 11.929 -13.265 8.749 1.00 88.75 101 ASN A CA 1
ATOM 732 C C . ASN A 1 101 ? 11.848 -12.539 10.113 1.00 88.75 101 ASN A C 1
ATOM 734 O O . ASN A 1 101 ? 12.876 -12.303 10.745 1.00 88.75 101 ASN A O 1
ATOM 738 N N . GLY A 1 102 ? 10.648 -12.152 10.560 1.00 88.31 102 GLY A N 1
ATOM 739 C CA . GLY A 1 102 ? 10.396 -11.413 11.800 1.00 88.31 102 GLY A CA 1
ATOM 740 C C . GLY A 1 102 ? 10.494 -9.889 11.684 1.00 88.31 102 GLY A C 1
ATOM 741 O O . GLY A 1 102 ? 10.209 -9.195 12.661 1.00 88.31 102 GLY A O 1
ATOM 742 N N . GLY A 1 103 ? 10.870 -9.356 10.518 1.00 90.81 103 GLY A N 1
ATOM 743 C CA . GLY A 1 103 ? 10.901 -7.920 10.255 1.00 90.81 103 GLY A CA 1
ATOM 744 C C . GLY A 1 103 ? 9.505 -7.298 10.301 1.00 90.81 103 GLY A C 1
ATOM 745 O O . GLY A 1 103 ? 8.524 -7.905 9.873 1.00 90.81 103 GLY A O 1
ATOM 746 N N . PHE A 1 104 ? 9.406 -6.078 10.826 1.00 93.25 104 PHE A N 1
ATOM 747 C CA . PHE A 1 104 ? 8.138 -5.356 10.864 1.00 93.25 104 PHE A CA 1
ATOM 748 C C . PHE A 1 104 ? 7.736 -4.885 9.463 1.00 93.25 104 PHE A C 1
ATOM 750 O O . PHE A 1 104 ? 8.571 -4.333 8.746 1.00 93.25 104 PHE A O 1
ATOM 757 N N . HIS A 1 105 ? 6.472 -5.106 9.095 1.00 93.62 105 HIS A N 1
ATOM 758 C CA . HIS A 1 105 ? 5.970 -4.869 7.742 1.00 93.62 105 HIS A CA 1
ATOM 759 C C . HIS A 1 105 ? 4.794 -3.878 7.705 1.00 93.62 105 HIS A C 1
ATOM 761 O O . HIS A 1 105 ? 4.757 -3.013 6.837 1.00 93.62 105 HIS A O 1
ATOM 767 N N . ALA A 1 106 ? 3.884 -3.945 8.687 1.00 94.75 106 ALA A N 1
ATOM 768 C CA . ALA A 1 106 ? 2.718 -3.056 8.833 1.00 94.75 106 ALA A CA 1
ATOM 769 C C . ALA A 1 106 ? 1.714 -3.062 7.663 1.00 94.75 106 ALA A C 1
ATOM 771 O O . ALA A 1 106 ? 0.898 -2.145 7.553 1.00 94.75 106 ALA A O 1
ATOM 772 N N . ALA A 1 107 ? 1.764 -4.077 6.804 1.00 95.69 107 ALA A N 1
ATOM 773 C CA . ALA A 1 107 ? 0.953 -4.180 5.599 1.00 95.69 107 ALA A CA 1
ATOM 774 C C . ALA A 1 107 ? 0.522 -5.626 5.334 1.00 95.69 107 ALA A C 1
ATOM 776 O O . ALA A 1 107 ? 0.884 -6.549 6.066 1.00 95.69 107 ALA A O 1
ATOM 777 N N . ALA A 1 108 ? -0.259 -5.801 4.273 1.00 96.19 108 ALA A N 1
ATOM 778 C CA . ALA A 1 108 ? -0.580 -7.090 3.684 1.00 96.19 108 ALA A CA 1
ATOM 779 C C . ALA A 1 108 ? -0.090 -7.113 2.230 1.00 96.19 108 ALA A C 1
ATOM 781 O O . ALA A 1 108 ? -0.472 -6.235 1.452 1.00 96.19 108 ALA A O 1
ATOM 782 N N . ASP A 1 109 ? 0.711 -8.120 1.877 1.00 97.19 109 ASP A N 1
ATOM 783 C CA . ASP A 1 109 ? 1.189 -8.313 0.505 1.00 97.19 109 ASP A CA 1
ATOM 784 C C . ASP A 1 109 ? 0.421 -9.428 -0.182 1.00 97.19 109 ASP A C 1
ATOM 786 O O . ASP A 1 109 ? 0.277 -10.523 0.372 1.00 97.19 109 ASP A O 1
ATOM 790 N N . TYR A 1 110 ? 0.004 -9.178 -1.419 1.00 95.88 110 TYR A N 1
ATOM 791 C CA . TYR A 1 110 ? -0.733 -10.137 -2.232 1.00 95.88 110 TYR A CA 1
ATOM 792 C C . TYR A 1 110 ? -0.036 -10.419 -3.553 1.00 95.88 110 TYR A C 1
ATOM 794 O O . TYR A 1 110 ? 0.419 -9.504 -4.237 1.00 95.88 110 TYR A O 1
ATOM 802 N N . MET A 1 111 ? -0.019 -11.689 -3.944 1.00 94.56 111 MET A N 1
ATOM 803 C CA . MET A 1 111 ? 0.546 -12.159 -5.206 1.00 94.56 111 MET A CA 1
ATOM 804 C C . MET A 1 111 ? -0.381 -13.174 -5.866 1.00 94.56 111 MET A C 1
ATOM 806 O O . MET A 1 111 ? -1.186 -13.831 -5.210 1.00 94.56 111 MET A O 1
ATOM 810 N N . LYS A 1 112 ? -0.218 -13.357 -7.171 1.00 92.44 112 LYS A N 1
ATOM 811 C CA . LYS A 1 112 ? -0.872 -14.422 -7.934 1.00 92.44 112 LYS A CA 1
ATOM 812 C C . LYS A 1 112 ? -0.362 -15.804 -7.487 1.00 92.44 112 LYS A C 1
ATOM 814 O O . LYS A 1 112 ? 0.824 -15.960 -7.193 1.00 92.44 112 LYS A O 1
ATOM 819 N N . ASN A 1 113 ? -1.249 -16.798 -7.403 1.00 80.12 113 ASN A N 1
ATOM 820 C CA . ASN A 1 113 ? -0.929 -18.147 -6.909 1.00 80.12 113 ASN A CA 1
ATOM 821 C C . ASN A 1 113 ? 0.025 -18.903 -7.839 1.00 80.12 113 ASN A C 1
ATOM 823 O O . ASN A 1 113 ? 1.065 -19.393 -7.398 1.00 80.12 113 ASN A O 1
ATOM 827 N N . ASP A 1 114 ? -0.330 -18.957 -9.122 1.00 75.56 114 ASP A N 1
ATOM 828 C CA . ASP A 1 114 ? 0.337 -19.790 -10.114 1.00 75.56 114 ASP A CA 1
ATOM 829 C C . ASP A 1 114 ? 1.019 -18.917 -11.160 1.00 75.56 114 ASP A C 1
ATOM 831 O O . ASP A 1 114 ? 0.375 -18.231 -11.958 1.00 75.56 114 ASP A O 1
ATOM 835 N N . LEU A 1 115 ? 2.351 -18.937 -11.137 1.00 82.94 115 LEU A N 1
ATOM 836 C CA . LEU A 1 115 ? 3.186 -18.109 -11.995 1.00 82.94 115 LEU A CA 1
ATOM 837 C C . LEU A 1 115 ? 4.112 -18.988 -12.825 1.00 82.94 115 LEU A C 1
ATOM 839 O O . LEU A 1 115 ? 4.942 -19.731 -12.297 1.00 82.94 115 LEU A O 1
ATOM 843 N N . SER A 1 116 ? 3.973 -18.878 -14.143 1.00 84.31 116 SER A N 1
ATOM 844 C CA . SER A 1 116 ? 4.934 -19.417 -15.102 1.00 84.31 116 SER A CA 1
ATOM 845 C C . SER A 1 116 ? 5.926 -18.329 -15.514 1.00 84.31 116 SER A C 1
ATOM 847 O O . SER A 1 116 ? 5.642 -17.135 -15.414 1.00 84.31 116 SER A O 1
ATOM 849 N N . THR A 1 117 ? 7.075 -18.726 -16.053 1.00 85.62 117 THR A N 1
ATOM 850 C CA . THR A 1 117 ? 8.080 -17.790 -16.583 1.00 85.62 117 THR A CA 1
ATOM 851 C C . THR A 1 117 ? 7.633 -17.060 -17.854 1.00 85.62 117 THR A C 1
ATOM 853 O O . THR A 1 117 ? 8.380 -16.236 -18.364 1.00 85.62 117 THR A O 1
ATOM 856 N N . SER A 1 118 ? 6.448 -17.347 -18.397 1.00 85.06 118 SER A N 1
ATOM 857 C CA . SER A 1 118 ? 5.910 -16.699 -19.603 1.00 85.06 118 SER A CA 1
ATOM 858 C C . SER A 1 118 ? 4.641 -15.886 -19.348 1.00 85.06 118 SER A C 1
ATOM 860 O O . SER A 1 118 ? 4.121 -15.268 -20.270 1.00 85.06 118 SER A O 1
ATOM 862 N N . THR A 1 119 ? 4.115 -15.889 -18.123 1.00 89.06 119 THR A N 1
ATOM 863 C CA . THR A 1 119 ? 2.874 -15.186 -17.770 1.00 89.06 119 THR A CA 1
ATOM 864 C C . THR A 1 119 ? 3.162 -13.859 -17.092 1.00 89.06 119 THR A C 1
ATOM 866 O O . THR A 1 119 ? 4.093 -13.773 -16.297 1.00 89.06 119 THR A O 1
ATOM 869 N N . ASP A 1 120 ? 2.322 -12.859 -17.359 1.00 93.12 120 ASP A N 1
ATOM 870 C CA . ASP A 1 120 ? 2.280 -11.626 -16.574 1.00 93.12 120 ASP A CA 1
ATOM 871 C C . ASP A 1 120 ? 1.851 -11.957 -15.125 1.00 93.12 120 ASP A C 1
ATOM 873 O O . ASP A 1 120 ? 0.759 -12.525 -14.921 1.00 93.12 120 ASP A O 1
ATOM 877 N N . PRO A 1 121 ? 2.704 -11.672 -14.120 1.00 95.56 121 PRO A N 1
ATOM 878 C CA . PRO A 1 121 ? 2.384 -11.908 -12.720 1.00 95.56 121 PRO A CA 1
ATOM 879 C C . PRO A 1 121 ? 1.391 -10.902 -12.130 1.00 95.56 121 PRO A C 1
ATOM 881 O O . PRO A 1 121 ? 0.915 -11.118 -11.014 1.00 95.56 121 PRO A O 1
ATOM 884 N N . SER A 1 122 ? 1.043 -9.844 -12.868 1.00 96.69 122 SER A N 1
ATOM 885 C CA . SER A 1 122 ? 0.024 -8.883 -12.460 1.00 96.69 122 SER A CA 1
ATOM 886 C C . SER A 1 122 ? -1.373 -9.503 -12.369 1.00 96.69 122 SER A C 1
ATOM 888 O O . SER A 1 122 ? -1.704 -10.523 -12.995 1.00 96.69 122 SER A O 1
ATOM 890 N N . PHE A 1 123 ? -2.200 -8.853 -11.558 1.00 95.62 123 PHE A N 1
ATOM 891 C CA . PHE A 1 123 ? -3.606 -9.145 -11.331 1.00 95.62 123 PHE A CA 1
ATOM 892 C C . PHE A 1 123 ? -4.376 -7.843 -11.081 1.00 95.62 123 PHE A C 1
ATOM 894 O O . PHE A 1 123 ? -3.798 -6.792 -10.789 1.00 95.62 123 PHE A O 1
ATOM 901 N N . LEU A 1 124 ? -5.699 -7.912 -11.209 1.00 95.88 124 LEU A N 1
ATOM 902 C CA . LEU A 1 124 ? -6.581 -6.772 -10.982 1.00 95.88 124 LEU A CA 1
ATOM 903 C C . LEU A 1 124 ? -6.679 -6.465 -9.485 1.00 95.88 124 LEU A C 1
ATOM 905 O O . LEU A 1 124 ? -6.934 -7.351 -8.672 1.00 95.88 124 LEU A O 1
ATOM 909 N N . VAL A 1 125 ? -6.496 -5.196 -9.132 1.00 98.06 125 VAL A N 1
ATOM 910 C CA . VAL A 1 125 ? -6.613 -4.694 -7.761 1.00 98.06 125 VAL A CA 1
ATOM 911 C C . VAL A 1 125 ? -7.986 -4.067 -7.582 1.00 98.06 125 VAL A C 1
ATOM 913 O O . VAL A 1 125 ? -8.393 -3.201 -8.361 1.00 98.06 125 VAL A O 1
ATOM 916 N N . HIS A 1 126 ? -8.684 -4.482 -6.530 1.00 95.50 126 HIS A N 1
ATOM 917 C CA . HIS A 1 126 ? -10.049 -4.069 -6.237 1.00 95.50 126 HIS A CA 1
ATOM 918 C C . HIS A 1 126 ? -10.115 -3.153 -5.011 1.00 95.50 126 HIS A C 1
ATOM 920 O O . HIS A 1 126 ? -9.406 -3.352 -4.024 1.00 95.50 126 HIS A O 1
ATOM 926 N N . ALA A 1 127 ? -11.011 -2.165 -5.044 1.00 94.31 127 ALA A N 1
ATOM 927 C CA . ALA A 1 127 ? -11.307 -1.341 -3.882 1.00 94.31 127 ALA A CA 1
ATOM 928 C C . ALA A 1 127 ? -11.917 -2.196 -2.759 1.00 94.31 127 ALA A C 1
ATOM 930 O O . ALA A 1 127 ? -12.964 -2.825 -2.935 1.00 94.31 127 ALA A O 1
ATOM 931 N N . VAL A 1 128 ? -11.297 -2.171 -1.577 1.00 92.19 128 VAL A N 1
ATOM 932 C CA . VAL A 1 128 ? -11.702 -3.013 -0.437 1.00 92.19 128 VAL A CA 1
ATOM 933 C C . VAL A 1 128 ? -13.106 -2.695 0.079 1.00 92.19 128 VAL A C 1
ATOM 935 O O . VAL A 1 128 ? -13.766 -3.556 0.648 1.00 92.19 128 VAL A O 1
ATOM 938 N N . ALA A 1 129 ? -13.585 -1.466 -0.107 1.00 88.75 129 ALA A N 1
ATOM 939 C CA . ALA A 1 129 ? -14.886 -0.997 0.357 1.00 88.75 129 ALA A CA 1
ATOM 940 C C . ALA A 1 129 ? -15.325 0.238 -0.441 1.00 88.75 129 ALA A C 1
ATOM 942 O O . ALA A 1 129 ? -14.510 0.861 -1.126 1.00 88.75 129 ALA A O 1
ATOM 943 N N . ASN A 1 130 ? -16.594 0.636 -0.301 1.00 89.31 130 ASN A N 1
ATOM 944 C CA . ASN A 1 130 ? -17.073 1.905 -0.855 1.00 89.31 130 ASN A CA 1
ATOM 945 C C . ASN A 1 130 ? -16.243 3.071 -0.302 1.00 89.31 130 ASN A C 1
ATOM 947 O O . ASN A 1 130 ? -15.909 3.091 0.887 1.00 89.31 130 ASN A O 1
ATOM 951 N N . GLY A 1 131 ? -15.914 4.058 -1.127 1.00 97.38 131 GLY A N 1
ATOM 952 C CA . GLY A 1 131 ? -15.112 5.184 -0.663 1.00 97.38 131 GLY A CA 1
ATOM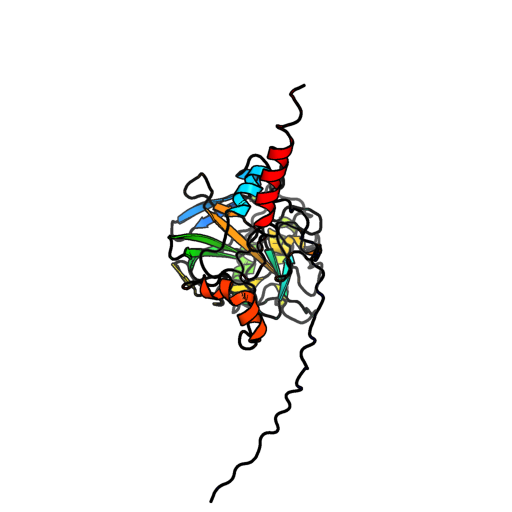 953 C C . GLY A 1 131 ? -14.854 6.240 -1.721 1.00 97.38 131 GLY A C 1
ATOM 954 O O . GLY A 1 131 ? -15.340 6.152 -2.845 1.00 97.38 131 GLY A O 1
ATOM 955 N N . LYS A 1 132 ? -14.059 7.237 -1.340 1.00 98.69 132 LYS A N 1
ATOM 956 C CA . LYS A 1 132 ? -13.621 8.326 -2.209 1.00 98.69 132 LYS A CA 1
ATOM 957 C C . LYS A 1 132 ? -12.113 8.269 -2.401 1.00 98.69 132 LYS A C 1
ATOM 959 O O . LYS A 1 132 ? -11.367 8.215 -1.421 1.00 98.69 132 LYS A O 1
ATOM 964 N N . VAL A 1 133 ? -11.662 8.348 -3.646 1.00 98.81 133 VAL A N 1
ATOM 965 C CA . VAL A 1 133 ? -10.237 8.423 -3.980 1.00 98.81 133 VAL A CA 1
ATOM 966 C C . VAL A 1 133 ? -9.688 9.777 -3.536 1.00 98.81 133 VAL A C 1
ATOM 968 O O . VAL A 1 133 ? -10.139 10.832 -3.989 1.00 98.81 133 VAL A O 1
ATOM 971 N N . LEU A 1 134 ? -8.714 9.755 -2.631 1.00 98.56 134 LEU A N 1
ATOM 972 C CA . LEU A 1 134 ? -8.043 10.952 -2.128 1.00 98.56 134 LEU A CA 1
ATOM 973 C C . LEU A 1 134 ? -6.814 11.319 -2.950 1.00 98.56 134 LEU A C 1
ATOM 975 O O . LEU A 1 134 ? -6.522 12.508 -3.100 1.00 98.56 134 LEU A O 1
ATOM 979 N N . SER A 1 135 ? -6.107 10.307 -3.453 1.00 98.38 135 SER A N 1
ATOM 980 C CA . SER A 1 135 ? -4.806 10.470 -4.095 1.00 98.38 135 SER A CA 1
ATOM 981 C C . SER A 1 135 ? -4.555 9.382 -5.122 1.00 98.38 135 SER A C 1
ATOM 983 O O . SER A 1 135 ? -4.898 8.222 -4.898 1.00 98.38 135 SER A O 1
ATOM 985 N N . VAL A 1 136 ? -3.918 9.787 -6.214 1.00 98.31 136 VAL A N 1
ATOM 986 C CA . VAL A 1 136 ? -3.273 8.932 -7.210 1.00 98.31 136 VAL A CA 1
ATOM 987 C C . VAL A 1 136 ? -1.960 9.629 -7.530 1.00 98.31 136 VAL A C 1
ATOM 989 O O . VAL A 1 136 ? -1.981 10.753 -8.037 1.00 98.31 136 VAL A O 1
ATOM 992 N N . TYR A 1 137 ? -0.835 9.042 -7.135 1.00 97.62 137 TYR A N 1
ATOM 993 C CA . TYR A 1 137 ? 0.467 9.697 -7.255 1.00 97.62 137 TYR A CA 1
ATOM 994 C C . TYR A 1 137 ? 1.616 8.692 -7.326 1.00 97.62 137 TYR A C 1
ATOM 996 O O . TYR A 1 137 ? 1.446 7.523 -6.989 1.00 97.62 137 TYR A O 1
ATOM 1004 N N . TRP A 1 138 ? 2.783 9.174 -7.749 1.00 97.88 138 TRP A N 1
ATOM 1005 C CA . TRP A 1 138 ? 4.038 8.436 -7.685 1.00 97.88 138 TRP A CA 1
ATOM 1006 C C . TRP A 1 138 ? 4.813 8.796 -6.417 1.00 97.88 138 TRP A C 1
ATOM 1008 O O . TRP A 1 138 ? 5.030 9.977 -6.131 1.00 97.88 138 TRP A O 1
ATOM 1018 N N . ASP A 1 139 ? 5.279 7.777 -5.707 1.00 97.12 139 ASP A N 1
ATOM 1019 C CA . ASP A 1 139 ? 6.278 7.870 -4.649 1.00 97.12 139 ASP A CA 1
ATOM 1020 C C . ASP A 1 139 ? 7.495 7.020 -5.025 1.00 97.12 139 ASP A C 1
ATOM 1022 O O . ASP A 1 139 ? 7.356 5.900 -5.510 1.00 97.12 139 ASP A O 1
ATOM 1026 N N . ASP A 1 140 ? 8.705 7.513 -4.779 1.00 97.50 140 ASP A N 1
ATOM 1027 C CA . ASP A 1 140 ? 9.915 6.791 -5.185 1.00 97.50 140 ASP A CA 1
ATOM 1028 C C . ASP A 1 140 ? 10.072 5.448 -4.428 1.00 97.50 140 ASP A C 1
ATOM 1030 O O . ASP A 1 140 ? 10.651 4.499 -4.967 1.00 97.50 140 ASP A O 1
ATOM 1034 N N . TRP A 1 141 ? 9.527 5.328 -3.206 1.00 96.50 141 TRP A N 1
ATOM 1035 C CA . TRP A 1 141 ? 9.532 4.091 -2.417 1.00 96.50 141 TRP A CA 1
ATOM 1036 C C . TRP A 1 141 ? 8.300 3.223 -2.696 1.00 96.50 141 TRP A C 1
ATOM 1038 O O . TRP A 1 141 ? 8.455 2.028 -2.951 1.00 96.50 141 TRP A O 1
ATOM 1048 N N . LEU A 1 142 ? 7.098 3.805 -2.655 1.00 97.19 142 LEU A N 1
ATOM 1049 C CA . LEU A 1 142 ? 5.815 3.094 -2.779 1.00 97.19 142 LEU A CA 1
ATOM 1050 C C . LEU A 1 142 ? 5.357 2.883 -4.233 1.00 97.19 142 LEU A C 1
ATOM 1052 O O . LEU A 1 142 ? 4.412 2.136 -4.470 1.00 97.19 142 LEU A O 1
ATOM 1056 N N . GLY A 1 143 ? 6.017 3.504 -5.210 1.00 98.06 143 GLY A N 1
ATOM 1057 C CA . GLY A 1 143 ? 5.638 3.437 -6.620 1.00 98.06 143 GLY A CA 1
ATOM 1058 C C . GLY A 1 143 ? 4.360 4.216 -6.906 1.00 98.06 143 GLY A C 1
ATOM 1059 O O . GLY A 1 143 ? 4.037 5.190 -6.214 1.00 98.06 143 GLY A O 1
ATOM 1060 N N . ASN A 1 144 ? 3.598 3.784 -7.913 1.00 98.56 144 ASN A N 1
ATOM 1061 C CA . ASN A 1 144 ? 2.253 4.323 -8.083 1.00 98.56 144 ASN A CA 1
ATOM 1062 C C . ASN A 1 144 ? 1.398 3.907 -6.889 1.00 98.56 144 ASN A C 1
ATOM 1064 O O . ASN A 1 144 ? 1.341 2.735 -6.512 1.00 98.56 144 ASN A O 1
ATOM 1068 N N . THR A 1 145 ? 0.728 4.893 -6.311 1.00 98.62 145 THR A N 1
ATOM 1069 C CA . THR A 1 145 ? -0.032 4.753 -5.078 1.00 98.62 145 THR A CA 1
ATOM 1070 C C . THR A 1 145 ? -1.430 5.320 -5.259 1.00 98.62 145 THR A C 1
ATOM 1072 O O . THR A 1 145 ? -1.599 6.469 -5.680 1.00 98.62 145 THR A O 1
ATOM 1075 N N . VAL A 1 146 ? -2.437 4.533 -4.881 1.00 98.88 146 VAL A N 1
ATOM 1076 C CA . VAL A 1 146 ? -3.838 4.966 -4.790 1.00 98.88 146 VAL A CA 1
ATOM 1077 C C . VAL A 1 146 ? -4.245 5.007 -3.322 1.00 98.88 146 VAL A C 1
ATOM 1079 O O . VAL A 1 146 ? -4.005 4.056 -2.582 1.00 98.88 146 VAL A O 1
ATOM 1082 N N . VAL A 1 147 ? -4.885 6.092 -2.885 1.00 98.75 147 VAL A N 1
ATOM 1083 C CA . VAL A 1 147 ? -5.425 6.226 -1.521 1.00 98.75 147 VAL A CA 1
ATOM 1084 C C . VAL A 1 147 ? -6.934 6.392 -1.594 1.00 98.75 147 VAL A C 1
ATOM 1086 O O . VAL A 1 147 ? -7.417 7.318 -2.249 1.00 98.75 147 VAL A O 1
ATOM 1089 N N . VAL A 1 148 ? -7.678 5.552 -0.877 1.00 98.81 148 VAL A N 1
ATOM 1090 C CA . VAL A 1 148 ? -9.143 5.633 -0.782 1.00 98.81 148 VAL A CA 1
ATOM 1091 C C . VAL A 1 148 ? -9.553 5.841 0.673 1.00 98.81 148 VAL A C 1
ATOM 1093 O O . VAL A 1 148 ? -9.136 5.090 1.552 1.00 98.81 148 VAL A O 1
ATOM 1096 N N . GLU A 1 149 ? -10.382 6.856 0.933 1.00 98.69 149 GLU A N 1
ATOM 1097 C CA . GLU A 1 149 ? -11.039 7.053 2.229 1.00 98.69 149 GLU A CA 1
ATOM 1098 C C . GLU A 1 149 ? -12.439 6.450 2.212 1.00 98.69 149 GLU A C 1
ATOM 1100 O O . GLU A 1 149 ? -13.271 6.763 1.359 1.00 98.69 149 GLU A O 1
ATOM 1105 N N . HIS A 1 150 ? -12.698 5.603 3.198 1.00 97.25 150 HIS A N 1
ATOM 1106 C CA . HIS A 1 150 ? -13.965 4.926 3.410 1.00 97.25 150 HIS A CA 1
ATOM 1107 C C . HIS A 1 150 ? -14.650 5.567 4.607 1.00 97.25 150 HIS A C 1
ATOM 1109 O O . HIS A 1 150 ? -14.058 5.655 5.683 1.00 97.25 150 HIS A O 1
ATOM 1115 N N . THR A 1 151 ? -15.882 6.034 4.423 1.00 96.19 151 THR A N 1
ATOM 1116 C CA . THR A 1 151 ? -16.686 6.623 5.499 1.00 96.19 151 THR A CA 1
ATOM 1117 C C . THR A 1 151 ? -17.919 5.757 5.710 1.00 96.19 151 THR A C 1
ATOM 1119 O O . THR A 1 151 ? -18.738 5.609 4.804 1.00 96.19 151 THR A O 1
ATOM 1122 N N . ALA A 1 152 ? -18.033 5.165 6.897 1.00 85.50 152 ALA A N 1
ATOM 1123 C CA . ALA A 1 152 ? -19.189 4.376 7.296 1.00 85.50 152 ALA A CA 1
ATOM 1124 C C . ALA A 1 152 ? -20.411 5.276 7.548 1.00 85.50 152 ALA A C 1
ATOM 1126 O O . ALA A 1 152 ? -20.286 6.489 7.716 1.00 85.50 152 ALA A O 1
ATOM 1127 N N . GLY A 1 153 ? -21.602 4.675 7.628 1.00 81.81 153 GLY A N 1
ATOM 1128 C CA . GLY A 1 153 ? -22.844 5.417 7.879 1.00 81.81 153 GLY A CA 1
ATOM 1129 C C . GLY A 1 153 ? -22.869 6.167 9.219 1.00 81.81 153 GLY A C 1
ATOM 1130 O O . GLY A 1 153 ? -23.565 7.168 9.338 1.00 81.81 153 GLY A O 1
ATOM 1131 N N . ASP A 1 154 ? -22.080 5.723 10.204 1.00 82.25 154 ASP A N 1
ATOM 1132 C CA . ASP A 1 154 ? -21.914 6.392 11.503 1.00 82.25 154 ASP A CA 1
ATOM 1133 C C . ASP A 1 154 ? -20.819 7.479 11.506 1.00 82.25 154 ASP A C 1
ATOM 1135 O O . ASP A 1 154 ? -20.525 8.064 12.546 1.00 82.25 154 ASP A O 1
ATOM 1139 N N . GLY A 1 155 ? -20.205 7.752 10.349 1.00 92.69 155 GLY A N 1
ATOM 1140 C CA . GLY A 1 155 ? -19.124 8.723 10.192 1.00 92.69 155 GLY A CA 1
ATOM 1141 C C . GLY A 1 155 ? -17.729 8.188 10.526 1.00 92.69 155 GLY A C 1
ATOM 1142 O O . GLY A 1 155 ? -16.753 8.916 10.328 1.00 92.69 155 GLY A O 1
ATOM 1143 N N . SER A 1 156 ? -17.597 6.937 10.987 1.00 90.94 156 SER A N 1
ATOM 1144 C CA . SER A 1 156 ? -16.290 6.304 11.195 1.00 90.94 156 SER A CA 1
ATOM 1145 C C . SER A 1 156 ? -15.516 6.245 9.884 1.00 90.94 156 SER A C 1
ATOM 1147 O O . SER A 1 156 ? -16.073 5.906 8.837 1.00 90.94 156 SER A O 1
ATOM 1149 N N . LYS A 1 157 ? -14.219 6.552 9.943 1.00 96.75 157 LYS A N 1
ATOM 1150 C CA . LYS A 1 157 ? -13.357 6.608 8.764 1.00 96.75 157 LYS A CA 1
ATOM 1151 C C . LYS A 1 157 ? -12.294 5.525 8.775 1.00 96.75 157 LYS A C 1
ATOM 1153 O O . LYS A 1 157 ? -11.767 5.175 9.826 1.00 96.75 157 LYS A O 1
ATOM 1158 N N . TYR A 1 158 ? -11.938 5.076 7.582 1.00 97.62 158 TYR A N 1
ATOM 1159 C CA . TYR A 1 158 ? -10.831 4.167 7.313 1.00 97.62 158 TYR A CA 1
ATOM 1160 C C . TYR A 1 158 ? -10.131 4.623 6.042 1.00 97.62 158 TYR A C 1
ATOM 1162 O O . TYR A 1 158 ? -10.741 5.287 5.200 1.00 97.62 158 TYR A O 1
ATOM 1170 N N . ARG A 1 159 ? -8.876 4.228 5.862 1.00 98.31 159 ARG A N 1
ATOM 1171 C CA . ARG A 1 159 ? -8.174 4.408 4.593 1.00 98.31 159 ARG A CA 1
ATOM 1172 C C . ARG A 1 159 ? -7.514 3.127 4.144 1.00 98.31 159 ARG A C 1
ATOM 1174 O O . ARG A 1 159 ? -6.943 2.414 4.962 1.00 98.31 159 ARG A O 1
ATOM 1181 N N . SER A 1 160 ? -7.588 2.872 2.846 1.00 98.62 160 SER A N 1
ATOM 1182 C CA . SER A 1 160 ? -6.773 1.871 2.167 1.00 98.62 160 SER A CA 1
ATOM 1183 C C . SER A 1 160 ? -5.765 2.575 1.263 1.00 98.62 160 SER A C 1
ATOM 1185 O O . SER A 1 160 ? -6.093 3.577 0.619 1.00 98.62 160 SER A O 1
ATOM 1187 N N . VAL A 1 161 ? -4.530 2.080 1.262 1.00 98.69 161 VAL A N 1
ATOM 1188 C CA . VAL A 1 161 ? -3.434 2.590 0.431 1.00 98.69 161 VAL A CA 1
ATOM 1189 C C . VAL A 1 161 ? -2.892 1.424 -0.383 1.00 98.69 161 VAL A C 1
ATOM 1191 O O . VAL A 1 161 ? -2.358 0.474 0.188 1.00 98.69 161 VAL A O 1
ATOM 1194 N N . TYR A 1 162 ? -3.068 1.497 -1.698 1.00 98.75 162 TYR A N 1
ATOM 1195 C CA . TYR A 1 162 ? -2.682 0.474 -2.667 1.00 98.75 162 TYR A CA 1
ATOM 1196 C C . TYR A 1 162 ? -1.379 0.921 -3.315 1.00 98.75 162 TYR A C 1
ATOM 1198 O O . TYR A 1 162 ? -1.381 1.919 -4.037 1.00 98.75 162 TYR A O 1
ATOM 1206 N N . ASN A 1 163 ? -0.288 0.221 -3.027 1.00 98.56 163 ASN A N 1
ATOM 1207 C CA . ASN A 1 163 ? 1.053 0.591 -3.472 1.00 98.56 163 ASN A CA 1
ATOM 1208 C C . ASN A 1 163 ? 1.568 -0.389 -4.526 1.00 98.56 163 ASN A C 1
ATOM 1210 O O . ASN A 1 163 ? 1.008 -1.475 -4.710 1.00 98.56 163 ASN A O 1
ATOM 1214 N N . HIS A 1 164 ? 2.659 0.002 -5.179 1.00 98.06 164 HIS A N 1
ATOM 1215 C CA . HIS A 1 164 ? 3.353 -0.763 -6.212 1.00 98.06 164 HIS A CA 1
ATOM 1216 C C . HIS A 1 164 ? 2.477 -1.095 -7.427 1.00 98.06 164 HIS A C 1
ATOM 1218 O O . HIS A 1 164 ? 2.783 -2.018 -8.176 1.00 98.06 164 HIS A O 1
ATOM 1224 N N . VAL A 1 165 ? 1.386 -0.355 -7.659 1.00 98.62 165 VAL A N 1
ATOM 1225 C CA . VAL A 1 165 ? 0.498 -0.618 -8.802 1.00 98.62 165 VAL A CA 1
ATOM 1226 C C . VAL A 1 165 ? 1.117 -0.125 -10.115 1.00 98.62 165 VAL A C 1
ATOM 1228 O O . VAL A 1 165 ? 2.046 0.689 -10.120 1.00 98.62 165 VAL A O 1
ATOM 1231 N N . ARG A 1 166 ? 0.625 -0.623 -11.249 1.00 98.25 166 ARG A N 1
ATOM 1232 C CA . ARG A 1 166 ? 1.027 -0.142 -12.580 1.00 98.25 166 ARG A CA 1
ATOM 1233 C C . ARG A 1 166 ? 0.239 1.107 -12.965 1.00 98.25 166 ARG A C 1
ATOM 1235 O O . ARG A 1 166 ? -0.927 1.253 -12.587 1.00 98.25 166 ARG A O 1
ATOM 1242 N N . ASN A 1 167 ? 0.874 2.001 -13.716 1.00 98.25 167 ASN A N 1
ATOM 1243 C CA . ASN A 1 167 ? 0.234 3.181 -14.290 1.00 98.25 167 ASN A CA 1
ATOM 1244 C C . ASN A 1 167 ? 0.699 3.458 -15.732 1.00 98.25 167 ASN A C 1
ATOM 1246 O O . ASN A 1 167 ? 0.859 4.609 -16.138 1.00 98.25 167 ASN A O 1
ATOM 1250 N N . GLY A 1 168 ? 0.890 2.390 -16.506 1.00 97.94 168 GLY A N 1
ATOM 1251 C CA . GLY A 1 168 ? 1.389 2.429 -17.875 1.00 97.94 168 GLY A CA 1
ATOM 1252 C C . GLY A 1 168 ? 2.913 2.325 -17.949 1.00 97.94 168 GLY A C 1
ATOM 1253 O O . GLY A 1 168 ? 3.640 3.082 -17.305 1.00 97.94 168 GLY A O 1
ATOM 1254 N N . PHE A 1 169 ? 3.397 1.407 -18.784 1.00 97.88 169 PHE A N 1
ATOM 1255 C CA . PHE A 1 169 ? 4.819 1.098 -18.974 1.00 97.88 169 PHE A CA 1
ATOM 1256 C C . PHE A 1 169 ? 5.713 2.338 -19.140 1.00 97.88 169 PHE A C 1
ATOM 1258 O O . PHE A 1 169 ? 6.722 2.498 -18.448 1.00 97.88 169 PHE A O 1
ATOM 1265 N N . THR A 1 170 ? 5.335 3.237 -20.049 1.00 97.81 170 THR A N 1
ATOM 1266 C CA . THR A 1 170 ? 6.103 4.441 -20.380 1.00 97.81 170 THR A CA 1
ATOM 1267 C C . THR A 1 170 ? 6.168 5.400 -19.194 1.00 97.81 170 THR A C 1
ATOM 1269 O O . THR A 1 170 ? 7.233 5.947 -18.897 1.00 97.81 170 THR A O 1
ATOM 1272 N N . ASN A 1 171 ? 5.045 5.587 -18.499 1.00 97.94 171 ASN A N 1
ATOM 1273 C CA . ASN A 1 171 ? 4.956 6.428 -17.309 1.00 97.94 171 ASN A CA 1
ATOM 1274 C C . ASN A 1 171 ? 5.829 5.873 -16.175 1.00 97.94 171 ASN A C 1
ATOM 1276 O O . ASN A 1 171 ? 6.643 6.595 -15.597 1.00 97.94 171 ASN A O 1
ATOM 1280 N N . ASP A 1 172 ? 5.693 4.579 -15.898 1.00 98.19 172 ASP A N 1
ATOM 1281 C CA . ASP A 1 172 ? 6.335 3.923 -14.762 1.00 98.19 172 ASP A CA 1
ATOM 1282 C C . ASP A 1 172 ? 7.858 3.895 -14.923 1.00 98.19 172 ASP A C 1
ATOM 1284 O O . ASP A 1 172 ? 8.595 4.253 -13.997 1.00 98.19 172 ASP A O 1
ATOM 1288 N N . LEU A 1 173 ? 8.348 3.586 -16.129 1.00 97.88 173 LEU A N 1
ATOM 1289 C CA . LEU A 1 173 ? 9.775 3.671 -16.438 1.00 97.88 173 LEU A CA 1
ATOM 1290 C C . LEU A 1 173 ? 10.300 5.102 -16.377 1.00 97.88 173 LEU A C 1
ATOM 1292 O O . LEU A 1 173 ? 11.413 5.307 -15.892 1.00 97.88 173 LEU A O 1
ATOM 1296 N N . ALA A 1 174 ? 9.547 6.094 -16.862 1.00 98.25 174 ALA A N 1
ATOM 1297 C CA . ALA A 1 174 ? 9.980 7.488 -16.807 1.00 98.25 174 ALA A CA 1
ATOM 1298 C C . ALA A 1 174 ? 10.187 7.942 -15.356 1.00 98.25 174 ALA A C 1
ATOM 1300 O O . ALA A 1 174 ? 11.237 8.504 -15.033 1.00 98.25 174 ALA A O 1
ATOM 1301 N N . HIS A 1 175 ? 9.243 7.628 -14.468 1.00 98.44 175 HIS A N 1
ATOM 1302 C CA . HIS A 1 175 ? 9.363 7.935 -13.047 1.00 98.44 175 HIS A CA 1
ATOM 1303 C C . HIS A 1 175 ? 10.515 7.177 -12.376 1.00 98.44 175 HIS A C 1
ATOM 1305 O O . HIS A 1 175 ? 11.357 7.795 -11.722 1.00 98.44 175 HIS A O 1
ATOM 1311 N N . ALA A 1 176 ? 10.632 5.865 -12.594 1.00 98.06 176 ALA A N 1
ATOM 1312 C CA . ALA A 1 176 ? 11.712 5.067 -12.014 1.00 98.06 176 ALA A CA 1
ATOM 1313 C C . ALA A 1 176 ? 13.108 5.534 -12.485 1.00 98.06 176 ALA A C 1
ATOM 1315 O O . ALA A 1 176 ? 14.055 5.653 -11.698 1.00 98.06 176 ALA A O 1
ATOM 1316 N N . ARG A 1 177 ? 13.239 5.896 -13.767 1.00 98.00 177 ARG A N 1
ATOM 1317 C CA . ARG A 1 177 ? 14.462 6.484 -14.338 1.00 98.00 177 ARG A CA 1
ATOM 1318 C C . ARG A 1 177 ? 14.714 7.918 -13.879 1.00 98.00 177 ARG A C 1
ATOM 1320 O O . ARG A 1 177 ?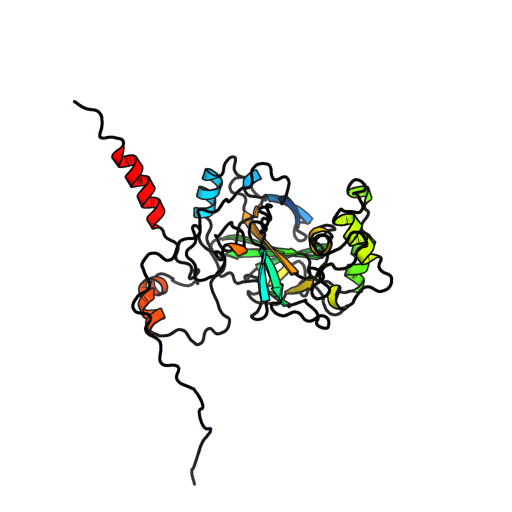 15.859 8.357 -13.953 1.00 98.00 177 ARG A O 1
ATOM 1327 N N . ALA A 1 178 ? 13.719 8.625 -13.356 1.00 98.25 178 ALA A N 1
ATOM 1328 C CA . ALA A 1 178 ? 13.886 9.965 -12.798 1.00 98.25 178 ALA A CA 1
ATOM 1329 C C . ALA A 1 178 ? 14.329 9.971 -11.322 1.00 98.25 178 ALA A C 1
ATOM 1331 O O . ALA A 1 178 ? 14.760 11.016 -10.840 1.00 98.25 178 ALA A O 1
ATOM 1332 N N . ILE A 1 179 ? 14.283 8.828 -10.617 1.00 97.44 179 ILE A N 1
ATOM 1333 C CA . ILE A 1 179 ? 14.703 8.736 -9.206 1.00 97.44 179 ILE A CA 1
ATOM 1334 C C . ILE A 1 179 ? 16.143 9.235 -9.037 1.00 97.44 179 ILE A C 1
ATOM 1336 O O . ILE A 1 179 ? 17.075 8.722 -9.663 1.00 97.44 179 ILE A O 1
ATOM 1340 N N . ASP A 1 180 ? 16.324 10.212 -8.156 1.00 97.31 180 ASP A N 1
ATOM 1341 C CA . ASP A 1 180 ? 17.621 10.784 -7.807 1.00 97.31 180 ASP A CA 1
ATOM 1342 C C . ASP A 1 180 ? 18.122 10.167 -6.497 1.00 97.31 180 ASP A C 1
ATOM 1344 O O . ASP A 1 180 ? 17.636 10.485 -5.411 1.00 97.31 180 ASP A O 1
ATOM 1348 N N . LEU A 1 181 ? 19.113 9.280 -6.608 1.00 96.94 181 LEU A N 1
ATOM 1349 C CA . LEU A 1 181 ? 19.687 8.557 -5.472 1.00 96.94 181 LEU A CA 1
ATOM 1350 C C . LEU A 1 181 ? 20.376 9.476 -4.448 1.00 96.94 181 LEU A C 1
ATOM 1352 O O . LEU A 1 181 ? 20.520 9.089 -3.284 1.00 96.94 181 LEU A O 1
ATOM 1356 N N . SER A 1 182 ? 20.751 10.701 -4.831 1.00 97.19 182 SER A N 1
ATOM 1357 C CA . SER A 1 182 ? 21.386 11.653 -3.912 1.00 97.19 182 SER A CA 1
ATOM 1358 C C . SER A 1 182 ? 20.432 12.147 -2.821 1.00 97.19 182 SER A C 1
ATOM 1360 O O . SER A 1 182 ? 20.864 12.375 -1.689 1.00 97.19 182 SER A O 1
ATOM 1362 N N . LYS A 1 183 ? 19.118 12.180 -3.098 1.00 95.88 183 LYS A N 1
ATOM 1363 C CA . LYS A 1 183 ? 18.067 12.495 -2.110 1.00 95.88 183 LYS A CA 1
ATOM 1364 C C . LYS A 1 183 ? 17.997 11.479 -0.968 1.00 95.88 183 LYS A C 1
ATOM 1366 O O . LYS A 1 183 ? 17.485 11.795 0.102 1.00 95.88 183 LYS A O 1
ATOM 1371 N N . TYR A 1 184 ? 18.538 10.282 -1.193 1.00 94.19 184 TYR A N 1
ATOM 1372 C CA . TYR A 1 184 ? 18.556 9.168 -0.246 1.00 94.19 184 TYR A CA 1
ATOM 1373 C C . TYR A 1 184 ? 19.959 8.894 0.307 1.00 94.19 184 TYR A C 1
ATOM 1375 O O . TYR A 1 184 ? 20.236 7.797 0.786 1.00 94.19 184 TYR A O 1
ATOM 1383 N N . GLY A 1 185 ? 20.856 9.884 0.232 1.00 94.88 185 GLY A N 1
ATOM 1384 C CA . GLY A 1 185 ? 22.203 9.787 0.791 1.00 94.88 185 GLY A CA 1
ATOM 1385 C C . GLY A 1 185 ? 23.157 8.906 -0.015 1.00 94.88 185 GLY A C 1
ATOM 1386 O O . GLY A 1 185 ? 24.104 8.387 0.565 1.00 94.88 185 GLY A O 1
ATOM 1387 N N . ASN A 1 186 ? 22.923 8.741 -1.325 1.00 94.00 186 ASN A N 1
ATOM 1388 C CA . ASN A 1 186 ? 23.720 7.885 -2.216 1.00 94.00 186 ASN A CA 1
ATOM 1389 C C . ASN A 1 186 ? 23.864 6.458 -1.661 1.00 94.00 186 ASN A C 1
ATOM 1391 O O . ASN A 1 186 ? 24.958 6.037 -1.275 1.00 94.00 186 ASN A O 1
ATOM 1395 N N . PRO A 1 187 ? 22.748 5.720 -1.572 1.00 96.19 187 PRO A N 1
ATOM 1396 C CA . PRO A 1 187 ? 22.736 4.426 -0.919 1.00 96.19 187 PRO A CA 1
ATOM 1397 C C . PRO A 1 187 ? 23.621 3.414 -1.675 1.00 96.19 187 PRO A C 1
ATOM 1399 O O . PRO A 1 187 ? 23.798 3.521 -2.892 1.00 96.19 187 PRO A O 1
ATOM 1402 N N . PRO A 1 188 ? 24.182 2.410 -0.976 1.00 96.88 188 PRO A N 1
ATOM 1403 C CA . PRO A 1 188 ? 25.082 1.437 -1.588 1.00 96.88 188 PRO A CA 1
ATOM 1404 C C . PRO A 1 188 ? 24.368 0.602 -2.656 1.00 96.88 188 PRO A C 1
ATOM 1406 O O . PRO A 1 188 ? 23.142 0.475 -2.652 1.00 96.88 188 PRO A O 1
ATOM 1409 N N . ASP A 1 189 ? 25.138 -0.041 -3.530 1.00 95.50 189 ASP A N 1
ATOM 1410 C CA . ASP A 1 189 ? 24.628 -0.882 -4.623 1.00 95.50 189 ASP A CA 1
ATOM 1411 C C . ASP A 1 189 ? 23.729 -2.040 -4.171 1.00 95.50 189 ASP A C 1
ATOM 1413 O O . ASP A 1 189 ? 22.876 -2.499 -4.926 1.00 95.50 189 ASP A O 1
ATOM 1417 N N . THR A 1 190 ? 23.891 -2.497 -2.930 1.00 96.44 190 THR A N 1
ATOM 1418 C CA . THR A 1 190 ? 23.065 -3.544 -2.316 1.00 96.44 190 THR A CA 1
ATOM 1419 C C . THR A 1 190 ? 21.703 -3.043 -1.837 1.00 96.44 190 THR A C 1
ATOM 1421 O O . THR A 1 190 ? 20.844 -3.852 -1.483 1.00 96.44 190 THR A O 1
ATOM 1424 N N . SER A 1 191 ? 21.481 -1.727 -1.809 1.00 97.19 191 SER A N 1
ATOM 1425 C CA . SER A 1 191 ? 20.222 -1.131 -1.368 1.00 97.19 191 SER A CA 1
ATOM 1426 C C . SER A 1 191 ? 19.101 -1.330 -2.386 1.00 97.19 191 SER A C 1
ATOM 1428 O O . SER A 1 191 ? 19.326 -1.407 -3.593 1.00 97.19 191 SER A O 1
ATOM 1430 N N . ASN A 1 192 ? 17.861 -1.349 -1.902 1.00 96.81 192 ASN A N 1
ATOM 1431 C CA . ASN A 1 192 ? 16.676 -1.428 -2.756 1.00 96.81 192 ASN A CA 1
ATOM 1432 C C . ASN A 1 192 ? 16.606 -0.282 -3.775 1.00 96.81 192 ASN A C 1
ATOM 1434 O O . ASN A 1 192 ? 16.264 -0.513 -4.931 1.00 96.81 192 ASN A O 1
ATOM 1438 N N . TRP A 1 193 ? 17.023 0.919 -3.372 1.00 97.56 193 TRP A N 1
ATOM 1439 C CA . TRP A 1 193 ? 17.114 2.097 -4.231 1.00 97.56 193 TRP A CA 1
ATOM 1440 C C . TRP A 1 193 ? 18.041 1.888 -5.431 1.00 97.56 193 TRP A C 1
ATOM 1442 O O . TRP A 1 193 ? 17.630 2.075 -6.577 1.00 97.56 193 TRP A O 1
ATOM 1452 N N . SER A 1 194 ? 19.280 1.463 -5.179 1.00 97.75 194 SER A N 1
ATOM 1453 C CA . SER A 1 194 ? 20.285 1.292 -6.232 1.00 97.75 194 SER A CA 1
ATOM 1454 C C . SER A 1 194 ? 19.938 0.131 -7.164 1.00 97.75 194 SER A C 1
ATOM 1456 O O . SER A 1 194 ? 20.066 0.265 -8.382 1.00 97.75 194 SER A O 1
ATOM 1458 N N . LYS A 1 195 ? 19.415 -0.975 -6.619 1.00 98.19 195 LYS A N 1
ATOM 1459 C CA . LYS A 1 195 ? 18.927 -2.114 -7.411 1.00 98.19 195 LYS A CA 1
ATOM 1460 C C . LYS A 1 195 ? 17.772 -1.719 -8.331 1.00 98.19 195 LYS A C 1
ATOM 1462 O O . LYS A 1 195 ? 17.826 -1.990 -9.529 1.00 98.19 195 LYS A O 1
ATOM 1467 N N . TYR A 1 196 ? 16.767 -1.020 -7.800 1.00 98.12 196 TYR A N 1
ATOM 1468 C CA . TYR A 1 196 ? 15.611 -0.574 -8.580 1.00 98.12 196 TYR A CA 1
ATOM 1469 C C . TYR A 1 196 ? 15.999 0.429 -9.674 1.00 98.12 196 TYR A C 1
ATOM 1471 O O . TYR A 1 196 ? 15.514 0.347 -10.802 1.00 98.12 196 TYR A O 1
ATOM 1479 N N . LYS A 1 197 ? 16.949 1.328 -9.386 1.00 97.75 197 LYS A N 1
ATOM 1480 C CA . LYS A 1 197 ? 17.481 2.248 -10.395 1.00 97.75 197 LYS A CA 1
ATOM 1481 C C . LYS A 1 197 ? 18.118 1.498 -11.566 1.00 97.75 197 LYS A C 1
ATOM 1483 O O . LYS A 1 197 ? 17.839 1.830 -12.714 1.00 97.75 197 LYS A O 1
ATOM 1488 N N . LYS A 1 198 ? 18.950 0.488 -11.292 1.00 97.88 198 LYS A N 1
ATOM 1489 C CA . LYS A 1 198 ? 19.575 -0.346 -12.335 1.00 97.88 198 LYS A CA 1
ATOM 1490 C C . LYS A 1 198 ? 18.525 -1.114 -13.142 1.00 97.88 198 LYS A C 1
ATOM 1492 O O . LYS A 1 198 ? 18.593 -1.109 -14.367 1.00 97.88 198 LYS A O 1
ATOM 1497 N N . TYR A 1 199 ? 17.520 -1.673 -12.467 1.00 97.81 199 TYR A N 1
ATOM 1498 C CA . TYR A 1 199 ? 16.394 -2.363 -13.099 1.00 97.81 199 TYR A CA 1
ATOM 1499 C C . TYR A 1 199 ? 15.640 -1.469 -14.097 1.00 97.81 199 TYR A C 1
ATOM 1501 O O . TYR A 1 199 ? 15.458 -1.848 -15.252 1.00 97.81 199 TYR A O 1
ATOM 1509 N N . ALA A 1 200 ? 15.302 -0.238 -13.705 1.00 97.62 200 ALA A N 1
ATOM 1510 C CA . ALA A 1 200 ? 14.645 0.731 -14.587 1.00 97.62 200 ALA A CA 1
ATOM 1511 C C . ALA A 1 200 ? 15.539 1.215 -15.748 1.00 97.62 200 ALA A C 1
ATOM 1513 O O . ALA A 1 200 ? 15.045 1.594 -16.814 1.00 97.62 200 ALA A O 1
ATOM 1514 N N . MET A 1 201 ? 16.861 1.220 -15.554 1.00 97.56 201 MET A N 1
ATOM 1515 C CA . MET A 1 201 ? 17.848 1.607 -16.570 1.00 97.56 201 MET A CA 1
ATOM 1516 C C . MET A 1 201 ? 18.224 0.464 -17.522 1.00 97.56 201 MET A C 1
ATOM 1518 O O . MET A 1 201 ? 19.029 0.685 -18.429 1.00 97.56 201 MET A O 1
ATOM 1522 N N . ASN A 1 202 ? 17.647 -0.732 -17.360 1.00 95.81 202 ASN A N 1
ATOM 1523 C CA . ASN A 1 202 ? 17.839 -1.822 -18.307 1.00 95.81 202 ASN A CA 1
ATOM 1524 C C . ASN A 1 202 ? 17.424 -1.351 -19.722 1.00 95.81 202 ASN A C 1
ATOM 1526 O O . ASN A 1 202 ? 16.327 -0.801 -19.878 1.00 95.81 202 ASN A O 1
ATOM 1530 N N . PRO A 1 203 ?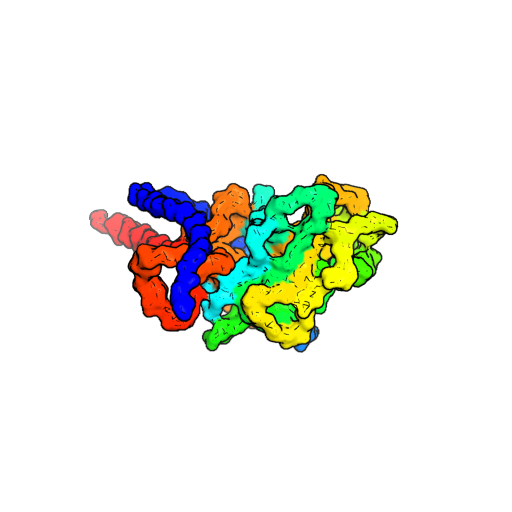 18.277 -1.518 -20.754 1.00 94.75 203 PRO A N 1
ATOM 1531 C CA . PRO A 1 203 ? 17.944 -1.114 -22.121 1.00 94.75 203 PRO A CA 1
ATOM 1532 C C . PRO A 1 203 ? 16.766 -1.901 -22.709 1.00 94.75 203 PRO A C 1
ATOM 1534 O O . PRO A 1 203 ? 16.093 -1.386 -23.597 1.00 94.75 203 PRO A O 1
ATOM 1537 N N . ASN A 1 204 ? 16.491 -3.103 -22.190 1.00 95.25 204 ASN A N 1
ATOM 1538 C CA . ASN A 1 204 ? 15.376 -3.958 -22.591 1.00 95.25 204 ASN A CA 1
ATOM 1539 C C . ASN A 1 204 ? 14.546 -4.365 -21.354 1.00 95.25 204 ASN A C 1
ATOM 1541 O O . ASN A 1 204 ? 14.658 -5.508 -20.901 1.00 95.25 204 ASN A O 1
ATOM 1545 N N . PRO A 1 205 ? 13.750 -3.452 -20.763 1.00 94.56 205 PRO A N 1
ATOM 1546 C CA . PRO A 1 205 ? 12.886 -3.782 -19.631 1.00 94.56 205 PRO A CA 1
ATOM 1547 C C . PRO A 1 205 ? 11.897 -4.886 -20.015 1.00 94.56 205 PRO A C 1
ATOM 1549 O O . PRO A 1 205 ? 11.285 -4.819 -21.080 1.00 94.56 205 PRO A O 1
ATOM 1552 N N . ASP A 1 206 ? 11.7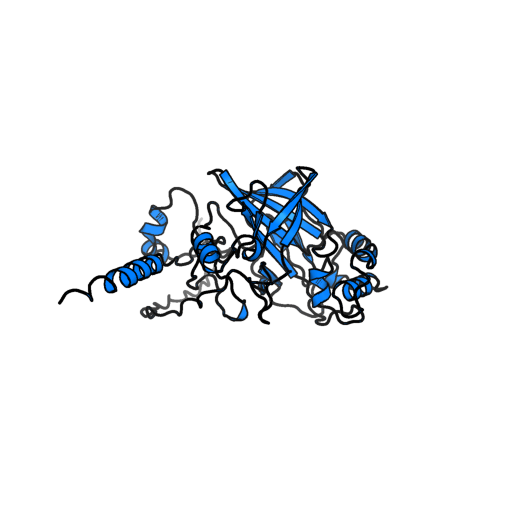37 -5.898 -19.161 1.00 92.94 206 ASP A N 1
ATOM 1553 C CA . ASP A 1 206 ? 10.824 -7.011 -19.435 1.00 92.94 206 ASP A CA 1
ATOM 1554 C C . ASP A 1 206 ? 9.362 -6.537 -19.294 1.00 92.94 206 ASP A C 1
ATOM 1556 O O . ASP A 1 206 ? 8.938 -6.186 -18.184 1.00 92.94 206 ASP A O 1
ATOM 1560 N N . PRO A 1 207 ? 8.566 -6.527 -20.382 1.00 91.75 207 PRO A N 1
ATOM 1561 C CA . PRO A 1 207 ? 7.191 -6.034 -20.350 1.00 91.75 207 PRO A CA 1
ATOM 1562 C C . PRO A 1 207 ? 6.272 -6.897 -19.480 1.00 91.75 207 PRO A C 1
ATOM 1564 O O . PRO A 1 207 ? 5.201 -6.441 -19.096 1.00 91.75 207 PRO A O 1
ATOM 1567 N N . ARG A 1 208 ? 6.669 -8.125 -19.112 1.00 92.19 208 ARG A N 1
ATOM 1568 C CA . ARG A 1 208 ? 5.890 -8.937 -18.166 1.00 92.19 208 ARG A CA 1
ATOM 1569 C C . ARG A 1 208 ? 5.836 -8.303 -16.784 1.00 92.19 208 ARG A C 1
ATOM 1571 O O . ARG A 1 208 ? 4.833 -8.455 -16.103 1.00 92.19 208 ARG A O 1
ATOM 1578 N N . PHE A 1 209 ? 6.900 -7.632 -16.353 1.00 94.25 209 PHE A N 1
ATOM 1579 C CA . PHE A 1 209 ? 7.003 -7.101 -14.992 1.00 94.25 209 PHE A CA 1
ATOM 1580 C C . PHE A 1 209 ? 6.564 -5.641 -14.911 1.00 94.25 209 PHE A C 1
ATOM 1582 O O . PHE A 1 209 ? 5.775 -5.296 -14.032 1.00 94.25 209 PHE A O 1
ATOM 1589 N N . TRP A 1 210 ? 6.943 -4.839 -15.907 1.00 95.31 210 TRP A N 1
ATOM 1590 C CA . TRP A 1 210 ? 6.516 -3.442 -16.023 1.00 95.31 210 TRP A CA 1
ATOM 1591 C C . TRP A 1 210 ? 5.089 -3.275 -16.568 1.00 95.31 210 TRP A C 1
ATOM 1593 O O . TRP A 1 210 ? 4.464 -2.244 -16.339 1.00 95.31 210 TRP A O 1
ATOM 1603 N N . GLY A 1 211 ? 4.557 -4.282 -17.265 1.00 95.25 211 GLY A N 1
ATOM 1604 C CA . GLY A 1 211 ? 3.247 -4.224 -17.909 1.00 95.25 211 GLY A CA 1
ATOM 1605 C C . GLY A 1 211 ? 3.239 -3.471 -19.239 1.00 95.25 211 GLY A C 1
ATOM 1606 O O . GLY A 1 211 ? 4.283 -3.179 -19.820 1.00 95.25 211 GLY A O 1
ATOM 1607 N N . GLY A 1 212 ? 2.032 -3.188 -19.731 1.00 96.94 212 GLY A N 1
ATOM 1608 C CA . GLY A 1 212 ? 1.779 -2.391 -20.935 1.00 96.94 212 GLY A CA 1
ATOM 1609 C C . GLY A 1 212 ? 1.299 -0.973 -20.617 1.00 96.94 212 GLY A C 1
ATOM 1610 O O . GLY A 1 212 ? 0.943 -0.662 -19.483 1.00 96.94 212 GLY A O 1
ATOM 1611 N N . ASP A 1 213 ? 1.262 -0.097 -21.625 1.00 97.75 213 ASP A N 1
ATOM 1612 C CA . ASP A 1 213 ? 0.709 1.265 -21.490 1.00 97.75 213 ASP A CA 1
ATOM 1613 C C . ASP A 1 213 ? -0.817 1.288 -21.273 1.00 97.75 213 ASP A C 1
ATOM 1615 O O . ASP A 1 213 ? -1.374 2.308 -20.876 1.00 97.75 213 ASP A O 1
ATOM 1619 N N . ASP A 1 214 ? -1.500 0.169 -21.510 1.00 97.06 214 ASP A N 1
ATOM 1620 C CA . ASP A 1 214 ? -2.925 -0.031 -21.240 1.00 97.06 214 ASP A CA 1
ATOM 1621 C C . ASP A 1 214 ? -3.218 -0.440 -19.785 1.00 97.06 214 ASP A C 1
ATOM 1623 O O . ASP A 1 214 ? -4.353 -0.319 -19.321 1.00 97.06 214 ASP A O 1
ATOM 1627 N N . GLN A 1 215 ? -2.203 -0.876 -19.039 1.00 97.75 215 GLN A N 1
ATOM 1628 C CA . GLN A 1 215 ? -2.329 -1.262 -17.636 1.00 97.75 215 GLN A CA 1
ATOM 1629 C C . GLN A 1 215 ? -2.110 -0.054 -16.724 1.00 97.75 215 GLN A C 1
ATOM 1631 O O . GLN A 1 215 ? -1.029 0.172 -16.175 1.00 97.75 215 GLN A O 1
ATOM 1636 N N . VAL A 1 216 ? -3.168 0.741 -16.583 1.00 97.56 216 VAL A N 1
ATOM 1637 C CA . VAL A 1 216 ? -3.152 2.028 -15.878 1.00 97.56 216 VAL A CA 1
ATOM 1638 C C . VAL A 1 216 ? -3.912 1.992 -14.550 1.00 97.56 216 VAL A C 1
ATOM 1640 O O . VAL A 1 216 ? -4.706 1.084 -14.287 1.00 97.56 216 VAL A O 1
ATOM 1643 N N . VAL A 1 217 ? -3.731 3.027 -13.724 1.00 98.56 217 VAL A N 1
ATOM 1644 C CA . VAL A 1 217 ? -4.662 3.308 -12.625 1.00 98.56 217 VAL A CA 1
ATOM 1645 C C . VAL A 1 217 ? -6.001 3.754 -13.222 1.00 98.56 217 VAL A C 1
ATOM 1647 O O . VAL A 1 217 ? -6.076 4.714 -13.988 1.00 98.56 217 VAL A O 1
ATOM 1650 N N . LEU A 1 218 ? -7.077 3.055 -12.862 1.00 98.44 218 LEU A N 1
ATOM 1651 C CA . LEU A 1 218 ? -8.408 3.189 -13.472 1.00 98.44 218 LEU A CA 1
ATOM 1652 C C . LEU A 1 218 ? -9.306 4.218 -12.778 1.00 98.44 218 LEU A C 1
ATOM 1654 O O . LEU A 1 218 ? -10.459 4.405 -13.165 1.00 98.44 218 LEU A O 1
ATOM 1658 N N . VAL A 1 219 ? -8.795 4.877 -11.742 1.00 98.62 219 VAL A N 1
ATOM 1659 C CA . VAL A 1 219 ? -9.521 5.870 -10.948 1.00 98.62 219 VAL A CA 1
ATOM 1660 C C . VAL A 1 219 ? -8.737 7.169 -10.847 1.00 98.62 219 VAL A C 1
ATOM 1662 O O . VAL A 1 219 ? -7.519 7.202 -11.013 1.00 98.62 219 VAL A O 1
ATOM 1665 N N . LYS A 1 220 ? -9.438 8.261 -10.552 1.00 98.44 220 LYS A N 1
ATOM 1666 C CA . LYS A 1 220 ? -8.869 9.600 -10.404 1.00 98.44 220 LYS A CA 1
ATOM 1667 C C . LYS A 1 220 ? -9.184 10.170 -9.032 1.00 98.44 220 LYS A C 1
ATOM 1669 O O . LYS A 1 220 ? -10.132 9.776 -8.357 1.00 98.44 220 LYS A O 1
ATOM 1674 N N . VAL A 1 221 ? -8.385 11.152 -8.625 1.00 98.56 221 VAL A N 1
ATOM 1675 C CA . VAL A 1 221 ? -8.628 11.918 -7.399 1.00 98.56 221 VAL A CA 1
ATOM 1676 C C . VAL A 1 221 ? -10.037 12.509 -7.427 1.00 98.56 221 VAL A C 1
ATOM 1678 O O . VAL A 1 221 ? -10.395 13.237 -8.348 1.00 98.56 221 VAL A O 1
ATOM 1681 N N . GLY A 1 222 ? -10.813 12.238 -6.380 1.00 98.19 222 GLY A N 1
ATOM 1682 C CA . GLY A 1 222 ? -12.187 12.707 -6.233 1.00 98.19 222 GLY A CA 1
ATOM 1683 C C . GLY A 1 222 ? -13.258 11.683 -6.603 1.00 98.19 222 GLY A C 1
ATOM 1684 O O . GLY A 1 222 ? -14.389 11.857 -6.141 1.00 98.19 222 GLY A O 1
ATOM 1685 N N . ASP A 1 223 ? -12.912 10.627 -7.344 1.00 98.69 223 ASP A N 1
ATOM 1686 C CA . ASP A 1 223 ? -13.860 9.592 -7.759 1.00 98.69 223 ASP A CA 1
ATOM 1687 C C . ASP A 1 223 ? -14.464 8.865 -6.553 1.00 98.69 223 ASP A C 1
ATOM 1689 O O . ASP A 1 223 ? -13.803 8.644 -5.533 1.00 98.69 223 ASP A O 1
ATOM 1693 N N . GLN A 1 224 ? -15.733 8.478 -6.687 1.00 98.38 224 GLN A N 1
ATOM 1694 C CA . GLN A 1 224 ? -16.365 7.506 -5.798 1.00 98.38 224 GLN A CA 1
ATOM 1695 C C . GLN A 1 224 ? -16.095 6.107 -6.345 1.00 98.38 224 GLN A C 1
ATOM 1697 O O . GLN A 1 224 ? -16.292 5.862 -7.535 1.00 98.38 224 GLN A O 1
ATOM 1702 N N . VAL A 1 225 ? -15.684 5.195 -5.474 1.00 94.00 225 VAL A N 1
ATOM 1703 C CA . VAL A 1 225 ? -15.485 3.786 -5.807 1.00 94.00 225 VAL A CA 1
ATOM 1704 C C . VAL A 1 225 ? -16.462 2.923 -5.033 1.00 94.00 225 VAL A C 1
ATOM 1706 O O . VAL A 1 225 ? -16.774 3.199 -3.870 1.00 94.00 225 VAL A O 1
ATOM 1709 N N . SER A 1 226 ? -16.936 1.867 -5.683 1.00 87.06 226 SER A N 1
ATOM 1710 C CA . SER A 1 226 ? -17.702 0.811 -5.025 1.00 87.06 226 SER A CA 1
ATOM 1711 C C . SER A 1 226 ? -16.776 -0.296 -4.536 1.00 87.06 226 SER A C 1
ATOM 1713 O O . SER A 1 226 ? -15.712 -0.538 -5.100 1.00 87.06 226 SER A O 1
ATOM 1715 N N . SER A 1 227 ? -17.194 -1.004 -3.496 1.00 83.12 227 SER A N 1
ATOM 1716 C CA . SER A 1 227 ? -16.523 -2.217 -3.049 1.00 83.12 227 SER A CA 1
ATOM 1717 C C . SER A 1 227 ? -16.428 -3.240 -4.187 1.00 83.12 227 SER A C 1
ATOM 1719 O O . SER A 1 227 ? -17.400 -3.453 -4.912 1.00 83.12 227 SER A O 1
ATOM 1721 N N . GLY A 1 228 ? -15.248 -3.838 -4.371 1.00 83.69 228 GLY A N 1
ATOM 1722 C CA . GLY A 1 228 ? -14.985 -4.790 -5.452 1.00 83.69 228 GLY A CA 1
ATOM 1723 C C . GLY A 1 228 ? -14.776 -4.142 -6.826 1.00 83.69 228 GLY A C 1
ATOM 1724 O O . GLY A 1 228 ? -14.469 -4.850 -7.784 1.00 83.69 228 GLY A O 1
ATOM 1725 N N . GLN A 1 229 ? -14.895 -2.817 -6.958 1.00 88.38 229 GLN A N 1
ATOM 1726 C CA . GLN A 1 229 ? -14.554 -2.125 -8.201 1.00 88.38 229 GLN A CA 1
ATOM 1727 C C . GLN A 1 229 ? -13.055 -2.260 -8.478 1.00 88.38 229 GLN A C 1
ATOM 1729 O O . GLN A 1 229 ? -12.241 -2.000 -7.594 1.00 88.38 229 GLN A O 1
ATOM 1734 N N . VAL A 1 230 ? -12.689 -2.621 -9.709 1.00 94.31 230 VAL A N 1
ATOM 1735 C CA . VAL A 1 230 ? -11.288 -2.620 -10.149 1.00 94.31 230 VAL A CA 1
ATOM 1736 C C . VAL A 1 230 ? -10.772 -1.181 -10.189 1.00 94.31 230 VAL A C 1
ATOM 1738 O O . VAL A 1 230 ? -11.415 -0.308 -10.775 1.00 94.31 230 VAL A O 1
ATOM 1741 N N . ILE A 1 231 ? -9.613 -0.935 -9.581 1.00 98.25 231 ILE A N 1
ATOM 1742 C CA . ILE A 1 231 ? -9.002 0.399 -9.502 1.00 98.25 231 ILE A CA 1
ATOM 1743 C C . ILE A 1 231 ? -7.604 0.475 -10.118 1.00 98.25 231 ILE A C 1
ATOM 1745 O O . ILE A 1 231 ? -7.169 1.574 -10.456 1.00 98.25 231 ILE A O 1
ATOM 1749 N N . ALA A 1 232 ? -6.899 -0.649 -10.263 1.00 98.50 232 ALA A N 1
ATOM 1750 C CA . ALA A 1 232 ? -5.558 -0.698 -10.841 1.00 98.50 232 ALA A CA 1
ATOM 1751 C C . ALA A 1 232 ? -5.152 -2.137 -11.205 1.00 98.50 232 ALA A C 1
ATOM 1753 O O . ALA A 1 232 ? -5.888 -3.092 -10.949 1.00 98.50 232 ALA A O 1
ATOM 1754 N N . HIS A 1 233 ? -3.944 -2.275 -11.741 1.00 98.44 233 HIS A N 1
ATOM 1755 C CA . HIS A 1 233 ? -3.213 -3.532 -11.875 1.00 98.44 233 HIS A CA 1
ATOM 1756 C C . HIS A 1 233 ? -2.084 -3.578 -10.842 1.00 98.44 233 HIS A C 1
ATOM 1758 O O . HIS A 1 233 ? -1.409 -2.569 -10.635 1.00 98.44 233 HIS A O 1
ATOM 1764 N N . SER A 1 234 ? -1.847 -4.723 -10.201 1.00 98.19 234 SER A N 1
ATOM 1765 C CA . SER A 1 234 ? -0.659 -4.898 -9.355 1.00 98.19 234 SER A CA 1
ATOM 1766 C C . SER A 1 234 ? 0.617 -4.819 -10.196 1.00 98.19 234 SER A C 1
ATOM 1768 O O . SER A 1 234 ? 0.596 -5.078 -11.403 1.00 98.19 234 SER A O 1
ATOM 1770 N N . GLY A 1 235 ? 1.731 -4.444 -9.577 1.00 97.00 235 GLY A N 1
ATOM 1771 C CA . GLY A 1 235 ? 2.983 -4.202 -10.281 1.00 97.00 235 GLY A CA 1
ATOM 1772 C C . GLY A 1 235 ? 4.193 -4.361 -9.375 1.00 97.00 235 GLY A C 1
ATOM 1773 O O . GLY A 1 235 ? 4.118 -4.928 -8.286 1.00 97.00 235 GLY A O 1
ATOM 1774 N N . ASP A 1 236 ? 5.323 -3.870 -9.862 1.00 95.12 236 ASP A N 1
ATOM 1775 C CA . ASP A 1 236 ? 6.612 -3.838 -9.177 1.00 95.12 236 ASP A CA 1
ATOM 1776 C C . ASP A 1 236 ? 7.145 -2.394 -9.085 1.00 95.12 236 ASP A C 1
ATOM 1778 O O . ASP A 1 236 ? 8.349 -2.158 -9.012 1.00 95.12 236 ASP A O 1
ATOM 1782 N N . THR A 1 237 ? 6.257 -1.395 -9.093 1.00 97.88 237 THR A N 1
ATOM 1783 C CA . THR A 1 237 ? 6.682 0.009 -9.115 1.00 97.88 237 THR A CA 1
ATOM 1784 C C . THR A 1 237 ? 7.194 0.474 -7.751 1.00 97.88 237 THR A C 1
ATOM 1786 O O . THR A 1 237 ? 6.665 0.112 -6.704 1.00 97.88 237 THR A O 1
ATOM 1789 N N . GLY A 1 238 ? 8.217 1.330 -7.747 1.00 97.81 238 GLY A N 1
ATOM 1790 C CA . GLY A 1 238 ? 8.825 1.883 -6.532 1.00 97.81 238 GLY A CA 1
ATOM 1791 C C . GLY A 1 238 ? 9.899 0.986 -5.914 1.00 97.81 238 GLY A C 1
ATOM 1792 O O . GLY A 1 238 ? 9.841 -0.244 -5.956 1.00 97.81 238 GLY A O 1
ATOM 1793 N N . ALA A 1 239 ? 10.909 1.612 -5.306 1.00 97.38 239 ALA A N 1
ATOM 1794 C CA . ALA A 1 239 ? 12.076 0.895 -4.799 1.00 97.38 239 ALA A CA 1
ATOM 1795 C C . ALA A 1 239 ? 11.758 -0.032 -3.616 1.00 97.38 239 ALA A C 1
ATOM 1797 O O . ALA A 1 239 ? 12.428 -1.051 -3.449 1.00 97.38 239 ALA A O 1
ATOM 1798 N N . GLY A 1 240 ? 10.750 0.298 -2.803 1.00 93.44 240 GLY A N 1
ATOM 1799 C CA . GLY A 1 240 ? 10.342 -0.508 -1.652 1.00 93.44 240 GLY A CA 1
ATOM 1800 C C . GLY A 1 240 ? 9.770 -1.867 -2.041 1.00 93.44 240 GLY A C 1
ATOM 1801 O O . GLY A 1 240 ? 10.013 -2.847 -1.337 1.00 93.44 240 GLY A O 1
ATOM 1802 N N . GLY A 1 241 ? 9.090 -1.920 -3.189 1.00 86.56 241 GLY A N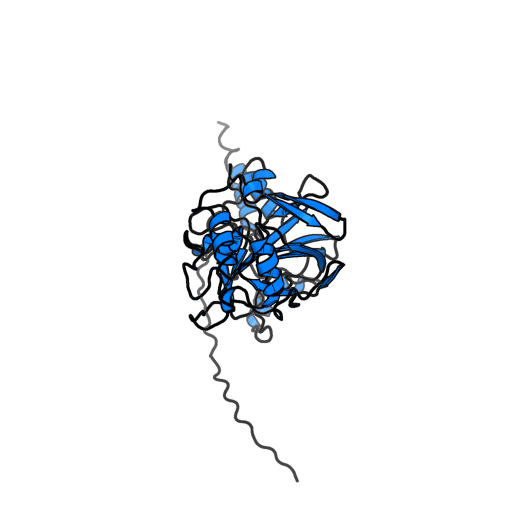 1
ATOM 1803 C CA . GLY A 1 241 ? 8.514 -3.132 -3.754 1.00 86.56 241 GLY A CA 1
ATOM 1804 C C . GLY A 1 241 ? 9.558 -3.917 -4.540 1.00 86.56 241 GLY A C 1
ATOM 1805 O O . GLY A 1 241 ? 10.148 -4.867 -4.019 1.00 86.56 241 GLY A O 1
ATOM 1806 N N . ALA A 1 242 ? 9.835 -3.507 -5.782 1.00 93.62 242 ALA A N 1
ATOM 1807 C CA . ALA A 1 242 ? 10.746 -4.230 -6.677 1.00 93.62 242 ALA A CA 1
ATOM 1808 C C . ALA A 1 242 ? 12.124 -4.481 -6.064 1.00 93.62 242 ALA A C 1
ATOM 1810 O O . ALA A 1 242 ? 12.668 -5.566 -6.224 1.00 93.62 242 ALA A O 1
ATOM 1811 N N . GLY A 1 243 ? 12.688 -3.521 -5.321 1.00 93.44 243 GLY A N 1
ATOM 1812 C CA . GLY A 1 243 ? 14.049 -3.618 -4.791 1.00 93.44 243 GLY A CA 1
ATOM 1813 C C . GLY A 1 243 ? 14.335 -4.912 -4.020 1.00 93.44 243 GLY A C 1
ATOM 1814 O O . GLY A 1 243 ? 15.437 -5.450 -4.132 1.00 93.44 243 GLY A O 1
ATOM 1815 N N . ASN A 1 244 ? 13.356 -5.456 -3.291 1.00 90.12 244 ASN A N 1
ATOM 1816 C CA . ASN A 1 244 ? 13.500 -6.719 -2.555 1.00 90.12 244 ASN A CA 1
ATOM 1817 C C . ASN A 1 244 ? 13.562 -7.962 -3.465 1.00 90.12 244 ASN A C 1
ATOM 1819 O O . ASN A 1 244 ? 14.148 -8.969 -3.077 1.00 90.12 244 ASN A O 1
ATOM 1823 N N . GLY A 1 245 ? 13.006 -7.882 -4.675 1.00 93.62 245 GLY A N 1
ATOM 1824 C CA . GLY A 1 245 ? 13.007 -8.939 -5.690 1.00 93.62 245 GLY A CA 1
ATOM 1825 C C . GLY A 1 245 ? 14.153 -8.867 -6.694 1.00 93.62 245 GLY A C 1
ATOM 1826 O O . GLY A 1 245 ? 14.112 -9.581 -7.693 1.00 93.62 245 GLY A O 1
ATOM 1827 N N . LEU A 1 246 ? 15.142 -7.998 -6.470 1.00 97.44 246 LEU A N 1
ATOM 1828 C CA . LEU A 1 246 ? 16.237 -7.742 -7.406 1.00 97.44 246 LEU A CA 1
ATOM 1829 C C . LEU A 1 246 ? 17.600 -8.129 -6.817 1.00 97.44 246 LEU A C 1
ATOM 1831 O O . LEU A 1 246 ? 17.845 -7.982 -5.614 1.00 97.44 246 LEU A O 1
ATOM 1835 N N . ASP A 1 247 ? 18.506 -8.583 -7.683 1.00 97.38 247 ASP A N 1
ATOM 1836 C CA . ASP A 1 247 ? 19.931 -8.725 -7.386 1.00 97.38 247 ASP A CA 1
ATOM 1837 C C . ASP A 1 247 ? 20.656 -7.361 -7.440 1.00 97.38 247 ASP A C 1
ATOM 1839 O O . ASP A 1 247 ? 20.073 -6.327 -7.773 1.00 97.38 247 ASP A O 1
ATOM 1843 N N . VAL A 1 248 ? 21.954 -7.338 -7.120 1.00 97.44 248 VAL A N 1
ATOM 1844 C CA . VAL A 1 248 ? 22.782 -6.109 -7.111 1.00 97.44 248 VAL A CA 1
ATOM 1845 C C . VAL A 1 248 ? 22.950 -5.444 -8.485 1.00 97.44 248 VAL A C 1
ATOM 1847 O O . VAL A 1 248 ? 23.374 -4.287 -8.566 1.00 97.44 248 VAL A O 1
ATOM 1850 N N . ASN A 1 249 ? 22.628 -6.162 -9.562 1.00 96.88 249 ASN A N 1
ATOM 1851 C CA . ASN A 1 249 ? 22.677 -5.682 -10.939 1.00 96.88 249 ASN A CA 1
ATOM 1852 C C . ASN A 1 249 ? 21.305 -5.187 -11.422 1.00 96.88 249 ASN A C 1
ATOM 1854 O O . ASN A 1 249 ? 21.210 -4.672 -12.533 1.00 96.88 249 ASN A O 1
ATOM 1858 N N . GLY A 1 250 ? 20.262 -5.299 -10.593 1.00 96.56 250 GLY A N 1
ATOM 1859 C CA . GLY A 1 250 ? 18.898 -4.942 -10.964 1.00 96.56 250 GLY A CA 1
ATOM 1860 C C . GLY A 1 250 ? 18.201 -6.013 -11.802 1.00 96.56 250 GLY A C 1
ATOM 1861 O O . GLY A 1 250 ? 17.262 -5.682 -12.518 1.00 96.56 250 GLY A O 1
ATOM 1862 N N . ASN A 1 251 ? 18.633 -7.277 -11.742 1.00 96.62 251 ASN A N 1
ATOM 1863 C CA . ASN A 1 251 ? 17.903 -8.384 -12.361 1.00 96.62 251 ASN A CA 1
ATOM 1864 C C . ASN A 1 251 ? 16.936 -9.023 -11.353 1.00 96.62 251 ASN A C 1
ATOM 1866 O O . ASN A 1 251 ? 17.311 -9.196 -10.190 1.00 96.62 251 ASN A O 1
ATOM 1870 N N . PRO A 1 252 ? 15.735 -9.443 -11.784 1.00 96.06 252 PRO A N 1
ATOM 1871 C CA . PRO A 1 252 ? 14.828 -10.241 -10.963 1.00 96.06 252 PRO A CA 1
ATOM 1872 C C . PRO A 1 252 ? 15.488 -11.506 -10.401 1.00 96.06 252 PRO A C 1
ATOM 1874 O O . PRO A 1 252 ? 16.046 -12.305 -11.153 1.00 96.06 252 PRO A O 1
ATOM 1877 N N . THR A 1 253 ? 15.385 -11.715 -9.087 1.00 95.69 253 THR A N 1
ATOM 1878 C CA . THR A 1 253 ? 15.845 -12.948 -8.420 1.00 95.69 253 THR A CA 1
ATOM 1879 C C . THR A 1 253 ? 14.870 -14.107 -8.622 1.00 95.69 253 THR A C 1
ATOM 1881 O O . THR A 1 253 ? 15.290 -15.262 -8.655 1.00 95.69 253 THR A O 1
ATOM 1884 N N . ASP A 1 254 ? 13.582 -13.807 -8.820 1.00 94.00 254 ASP A N 1
ATOM 1885 C CA . ASP A 1 254 ? 12.568 -14.749 -9.295 1.00 94.00 254 ASP A CA 1
ATOM 1886 C C . ASP A 1 254 ? 12.061 -14.315 -10.676 1.00 94.00 254 ASP A C 1
ATOM 1888 O O . ASP A 1 254 ? 11.303 -13.352 -10.812 1.00 94.00 254 ASP A O 1
ATOM 1892 N N . SER A 1 255 ? 12.456 -15.054 -11.715 1.00 92.38 255 SER A N 1
ATOM 1893 C CA . SER A 1 255 ? 12.113 -14.775 -13.117 1.00 92.38 255 SER A CA 1
ATOM 1894 C C . SER A 1 255 ? 10.632 -14.986 -13.465 1.00 92.38 255 SER A C 1
ATOM 1896 O O . SER A 1 255 ? 10.207 -14.697 -14.592 1.00 92.38 255 SER A O 1
ATOM 1898 N N . ARG A 1 256 ? 9.831 -15.494 -12.523 1.00 92.81 256 ARG A N 1
ATOM 1899 C CA . ARG A 1 256 ? 8.380 -15.654 -12.674 1.00 92.81 256 ARG A CA 1
ATOM 1900 C C . ARG A 1 256 ? 7.618 -14.426 -12.193 1.00 92.81 256 ARG A C 1
ATOM 1902 O O . ARG A 1 256 ? 6.531 -14.178 -12.700 1.00 92.81 256 ARG A O 1
ATOM 1909 N N . THR A 1 257 ? 8.156 -13.692 -11.216 1.00 90.69 257 THR A N 1
ATOM 1910 C CA . THR A 1 257 ? 7.387 -12.666 -10.494 1.00 90.69 257 THR A CA 1
ATOM 1911 C C . THR A 1 257 ? 8.040 -11.293 -10.518 1.00 90.69 257 THR A C 1
ATOM 1913 O O . THR A 1 257 ? 7.309 -10.314 -10.559 1.00 90.69 257 THR A O 1
ATOM 1916 N N . ALA A 1 258 ? 9.376 -11.205 -10.458 1.00 92.75 258 ALA A N 1
ATOM 1917 C CA . ALA A 1 258 ? 10.117 -9.967 -10.181 1.00 92.75 258 ALA A CA 1
ATOM 1918 C C . ALA A 1 258 ? 9.608 -9.181 -8.957 1.00 92.75 258 ALA A C 1
ATOM 1920 O O . ALA A 1 258 ? 9.757 -7.967 -8.875 1.00 92.75 258 ALA A O 1
ATOM 1921 N N . ASN A 1 259 ? 9.006 -9.881 -7.992 1.00 95.19 259 ASN A N 1
ATOM 1922 C CA . ASN A 1 259 ? 8.289 -9.279 -6.871 1.00 95.19 259 ASN A CA 1
ATOM 1923 C C . ASN A 1 259 ? 7.126 -8.361 -7.296 1.00 95.19 259 ASN A C 1
ATOM 1925 O O . ASN A 1 259 ? 6.826 -7.395 -6.602 1.00 95.19 259 ASN A O 1
ATOM 1929 N N . VAL A 1 260 ? 6.442 -8.662 -8.405 1.00 96.94 260 VAL A N 1
ATOM 1930 C CA . VAL A 1 260 ? 5.137 -8.062 -8.713 1.00 96.94 260 VAL A CA 1
ATOM 1931 C C . VAL A 1 260 ? 4.129 -8.501 -7.650 1.00 96.94 260 VAL A C 1
ATOM 1933 O O . VAL A 1 260 ? 3.856 -9.694 -7.493 1.00 96.94 260 VAL A O 1
ATOM 1936 N N . HIS A 1 261 ? 3.592 -7.536 -6.908 1.00 97.62 261 HIS A N 1
ATOM 1937 C CA . HIS A 1 261 ? 2.627 -7.757 -5.834 1.00 97.62 261 HIS A CA 1
ATOM 1938 C C . HIS A 1 261 ? 1.778 -6.506 -5.595 1.00 97.62 261 HIS A C 1
ATOM 1940 O O . HIS A 1 261 ? 2.058 -5.422 -6.100 1.00 97.62 261 HIS A O 1
ATOM 1946 N N . LEU A 1 262 ? 0.716 -6.659 -4.810 1.00 98.44 262 LEU A N 1
ATOM 1947 C CA . LEU A 1 262 ? 0.036 -5.531 -4.183 1.00 98.44 262 LEU A CA 1
ATOM 1948 C C . LEU A 1 262 ? 0.519 -5.427 -2.741 1.00 98.44 262 LEU A C 1
ATOM 1950 O O . LEU A 1 262 ? 0.307 -6.369 -1.983 1.00 98.44 262 LEU A O 1
ATOM 1954 N N . HIS A 1 263 ? 1.067 -4.277 -2.362 1.00 98.06 263 HIS A N 1
ATOM 1955 C CA . HIS A 1 263 ? 1.334 -3.936 -0.966 1.00 98.06 263 HIS A CA 1
ATOM 1956 C C . HIS A 1 263 ? 0.228 -3.018 -0.454 1.00 98.06 263 HIS A C 1
ATOM 1958 O O . HIS A 1 263 ? 0.082 -1.878 -0.914 1.00 98.06 263 HIS A O 1
ATOM 1964 N N . LEU A 1 264 ? -0.586 -3.519 0.473 1.00 98.25 264 LEU A N 1
ATOM 1965 C CA . LEU A 1 264 ? -1.754 -2.809 0.978 1.00 98.25 264 LEU A CA 1
ATOM 1966 C C . LEU A 1 264 ? -1.561 -2.368 2.429 1.00 98.25 264 LEU A C 1
ATOM 1968 O O . LEU A 1 264 ? -1.460 -3.200 3.335 1.00 98.25 264 LEU A O 1
ATOM 1972 N N . PHE A 1 265 ? -1.673 -1.061 2.664 1.00 98.06 265 PHE A N 1
ATOM 1973 C CA . PHE A 1 265 ? -1.922 -0.545 4.006 1.00 98.06 265 PHE A CA 1
ATOM 1974 C C . PHE A 1 265 ? -3.415 -0.359 4.258 1.00 98.06 265 PHE A C 1
ATOM 1976 O O . PHE A 1 265 ? -4.152 0.129 3.396 1.00 98.06 265 PHE A O 1
ATOM 1983 N N . VAL A 1 266 ? -3.840 -0.639 5.489 1.00 97.75 266 VAL A N 1
ATOM 1984 C CA . VAL A 1 266 ? -5.139 -0.209 6.014 1.00 97.75 266 VAL A CA 1
ATOM 1985 C C . VAL A 1 266 ? -4.909 0.627 7.263 1.00 97.75 266 VAL A C 1
ATOM 1987 O O . VAL A 1 266 ? -4.096 0.276 8.117 1.00 97.75 266 VAL A O 1
ATOM 1990 N N . ALA A 1 267 ? -5.601 1.758 7.358 1.00 98.19 267 ALA A N 1
ATOM 1991 C CA . ALA A 1 267 ? -5.420 2.719 8.432 1.00 98.19 267 ALA A CA 1
ATOM 1992 C C . ALA A 1 267 ? -6.744 3.206 9.023 1.00 98.19 267 ALA A C 1
ATOM 1994 O O . ALA A 1 267 ? -7.763 3.317 8.337 1.00 98.19 267 ALA A O 1
ATOM 1995 N N . VAL A 1 268 ? -6.689 3.561 10.303 1.00 97.56 268 VAL A N 1
ATOM 1996 C CA . VAL A 1 268 ? -7.756 4.225 11.065 1.00 97.56 268 VAL A CA 1
ATOM 1997 C C . VAL A 1 268 ? -7.269 5.587 11.565 1.00 97.56 268 VAL A C 1
ATOM 1999 O O . VAL A 1 268 ? -6.055 5.811 11.622 1.00 97.56 268 VAL A O 1
ATOM 2002 N N . PRO A 1 269 ? -8.170 6.520 11.922 1.00 97.38 269 PRO A N 1
ATOM 2003 C CA . PRO A 1 269 ? -7.779 7.778 12.539 1.00 97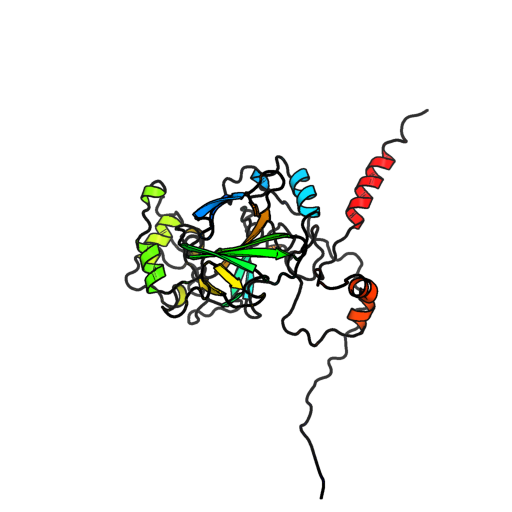.38 269 PRO A CA 1
ATOM 2004 C C . PRO A 1 269 ? -6.926 7.544 13.786 1.00 97.38 269 PRO A C 1
ATOM 2006 O O . PRO A 1 269 ? -7.217 6.670 14.604 1.00 97.38 269 PRO A O 1
ATOM 2009 N N . HIS A 1 270 ? -5.880 8.348 13.944 1.00 97.19 270 HIS A N 1
ATOM 2010 C CA . HIS A 1 270 ? -5.031 8.317 15.126 1.00 97.19 270 HIS A CA 1
ATOM 2011 C C . HIS A 1 270 ? -5.878 8.608 16.380 1.00 97.19 270 HIS A C 1
ATOM 2013 O O . HIS A 1 270 ? -6.644 9.576 16.378 1.00 97.19 270 HIS A O 1
ATOM 2019 N N . PRO A 1 271 ? -5.733 7.831 17.470 1.00 95.25 271 PRO A N 1
ATOM 2020 C CA . PRO A 1 271 ? -6.641 7.894 18.620 1.00 95.25 271 PRO A CA 1
ATOM 2021 C C . PRO A 1 271 ? -6.675 9.253 19.326 1.00 95.25 271 PRO A C 1
ATOM 2023 O O . PRO A 1 271 ? -7.694 9.626 19.896 1.00 95.25 271 PRO A O 1
ATOM 2026 N N . THR A 1 272 ? -5.560 9.986 19.312 1.00 94.94 272 THR A N 1
ATOM 2027 C CA . THR A 1 272 ? -5.393 11.223 20.096 1.00 94.94 272 THR A CA 1
ATOM 2028 C C . THR A 1 272 ? -4.986 12.454 19.285 1.00 94.94 272 THR A C 1
ATOM 2030 O O . THR A 1 272 ? -4.927 13.547 19.841 1.00 94.94 272 THR A O 1
ATOM 2033 N N . ILE A 1 273 ? -4.698 12.319 17.984 1.00 95.94 273 ILE A N 1
ATOM 2034 C CA . ILE A 1 273 ? -4.177 13.421 17.160 1.00 95.94 273 ILE A CA 1
ATOM 2035 C C . ILE A 1 273 ? -5.038 13.548 15.910 1.00 95.94 273 ILE A C 1
ATOM 2037 O O . ILE A 1 273 ? -5.006 12.702 15.020 1.00 95.94 273 ILE A O 1
ATOM 2041 N N . VAL A 1 274 ? -5.798 14.637 15.836 1.00 92.31 274 VAL A N 1
ATOM 2042 C CA . VAL A 1 274 ? -6.684 14.922 14.705 1.00 92.31 274 VAL A CA 1
ATOM 2043 C C . VAL A 1 274 ? -5.876 15.059 13.412 1.00 92.31 274 VAL A C 1
ATOM 2045 O O . VAL A 1 274 ? -4.840 15.720 13.378 1.00 92.31 274 VAL A O 1
ATOM 2048 N N . GLY A 1 275 ? -6.367 14.442 12.335 1.00 89.38 275 GLY A N 1
ATOM 2049 C CA . GLY A 1 275 ? -5.745 14.514 11.008 1.00 89.38 275 GLY A CA 1
ATOM 2050 C C . GLY A 1 275 ? -4.521 13.613 10.821 1.00 89.38 275 GLY A C 1
ATOM 2051 O O . GLY A 1 275 ? -3.858 13.705 9.791 1.00 89.38 275 GLY A O 1
ATOM 2052 N N . ARG A 1 276 ? -4.214 12.742 11.790 1.00 96.62 276 ARG A N 1
ATOM 2053 C CA . ARG A 1 276 ? -3.230 11.664 11.633 1.00 96.62 276 ARG A CA 1
ATOM 2054 C C . ARG A 1 276 ? -3.914 10.314 11.522 1.00 96.62 276 ARG A C 1
ATOM 2056 O O . ARG A 1 276 ? -5.062 10.149 11.935 1.00 96.62 276 ARG A O 1
ATOM 2063 N N . TRP A 1 277 ? -3.175 9.355 10.990 1.00 98.00 277 TRP A N 1
ATOM 2064 C CA . TRP A 1 277 ? -3.640 8.001 10.737 1.00 98.00 277 TRP A CA 1
ATOM 2065 C C . TRP A 1 277 ? -2.704 6.993 11.381 1.00 98.00 277 TRP A C 1
ATOM 2067 O O . TRP A 1 277 ? -1.520 7.262 11.588 1.00 98.00 277 TRP A O 1
ATOM 2077 N N . MET A 1 278 ? -3.238 5.824 11.696 1.00 97.19 278 MET A N 1
ATOM 2078 C CA . MET A 1 278 ? -2.480 4.709 12.229 1.00 97.19 278 MET A CA 1
ATOM 2079 C C . MET A 1 278 ? -2.788 3.453 11.429 1.00 97.19 278 MET A C 1
ATOM 2081 O O . MET A 1 278 ? -3.959 3.131 11.219 1.00 97.19 278 MET A O 1
ATOM 2085 N N . PHE A 1 279 ? -1.744 2.745 11.009 1.00 97.38 279 PHE A N 1
ATOM 2086 C CA . PHE A 1 279 ? -1.899 1.461 10.337 1.00 97.38 279 PHE A CA 1
ATOM 2087 C C . PHE A 1 279 ? -2.420 0.388 11.288 1.00 97.38 279 PHE A C 1
ATOM 2089 O O . PHE A 1 279 ? -2.110 0.379 12.481 1.00 97.38 279 PHE A O 1
ATOM 2096 N N . ILE A 1 280 ? -3.183 -0.544 10.735 1.00 95.56 280 ILE A N 1
ATOM 2097 C CA . ILE A 1 280 ? -3.742 -1.703 11.427 1.00 95.56 280 ILE A CA 1
ATOM 2098 C C . ILE A 1 280 ? -3.680 -2.924 10.516 1.00 95.56 280 ILE A C 1
ATOM 2100 O O . ILE A 1 280 ? -3.691 -2.790 9.293 1.00 95.56 280 ILE A O 1
ATOM 2104 N N . ASP A 1 281 ? -3.669 -4.115 11.108 1.00 95.25 281 ASP A N 1
ATOM 2105 C CA . ASP A 1 281 ? -3.837 -5.339 10.338 1.00 95.25 281 ASP A CA 1
ATOM 2106 C C . ASP A 1 281 ? -5.329 -5.540 10.017 1.00 95.25 281 ASP A C 1
ATOM 2108 O O . ASP A 1 281 ? -6.117 -5.785 10.941 1.00 95.25 281 ASP A O 1
ATOM 2112 N N . PRO A 1 282 ? -5.755 -5.483 8.740 1.00 90.38 282 PRO A N 1
ATOM 2113 C CA . PRO A 1 282 ? -7.157 -5.682 8.383 1.00 90.38 282 PRO A CA 1
ATOM 2114 C C . PRO A 1 282 ? -7.663 -7.109 8.653 1.00 90.38 282 PRO A C 1
ATOM 2116 O O . PRO A 1 282 ? -8.877 -7.328 8.670 1.00 90.38 282 PRO A O 1
ATOM 2119 N N . TYR A 1 283 ? -6.778 -8.073 8.919 1.00 88.19 283 TYR A N 1
ATOM 2120 C CA . TYR A 1 283 ? -7.140 -9.428 9.335 1.00 88.19 283 TYR A CA 1
ATOM 2121 C C . TYR A 1 283 ? -7.237 -9.591 10.853 1.00 88.19 283 TYR A C 1
ATOM 2123 O O . TYR A 1 283 ? -7.658 -10.652 11.303 1.00 88.19 283 TYR A O 1
ATOM 2131 N N . GLY A 1 284 ? -6.855 -8.591 11.657 1.00 87.06 284 GLY A N 1
ATOM 2132 C CA . GLY A 1 284 ? -6.853 -8.710 13.119 1.00 87.06 284 GLY A CA 1
ATOM 2133 C C . GLY A 1 284 ? -5.907 -9.798 13.651 1.00 87.06 284 GLY A C 1
ATOM 2134 O O . GLY A 1 284 ? -6.121 -10.319 14.749 1.00 87.06 284 GLY A O 1
ATOM 2135 N N . VAL A 1 285 ? -4.887 -10.171 12.869 1.00 87.81 285 VAL A N 1
ATOM 2136 C CA . VAL A 1 285 ? -3.964 -11.277 13.160 1.00 87.81 285 VAL A CA 1
ATOM 2137 C C . VAL A 1 285 ? -2.651 -10.775 13.744 1.00 87.81 285 VAL A C 1
ATOM 2139 O O . VAL A 1 285 ? -2.158 -11.406 14.661 1.00 87.81 285 VAL A O 1
ATOM 2142 N N . TYR A 1 286 ? -2.108 -9.662 13.252 1.00 90.38 286 TYR A N 1
ATOM 2143 C CA . TYR A 1 286 ? -0.860 -9.014 13.664 1.00 90.38 286 TYR A CA 1
ATOM 2144 C C . TYR A 1 286 ? 0.360 -9.961 13.707 1.00 90.38 286 TYR A C 1
ATOM 2146 O O . TYR A 1 286 ? 1.168 -9.907 14.630 1.00 90.38 286 TYR A O 1
ATOM 2154 N N . GLN A 1 287 ? 0.504 -10.850 12.717 1.00 90.50 287 GLN A N 1
ATOM 2155 C CA . GLN A 1 287 ? 1.513 -11.921 12.720 1.00 90.50 287 GLN A CA 1
ATOM 2156 C C . GLN A 1 287 ? 2.179 -12.092 11.337 1.00 90.50 287 GLN A C 1
ATOM 2158 O O . GLN A 1 287 ? 1.914 -11.341 10.402 1.00 90.50 287 GLN A O 1
ATOM 2163 N N . GLN A 1 288 ? 3.059 -13.085 11.210 1.00 91.44 288 GLN A N 1
ATOM 2164 C CA . GLN A 1 288 ? 3.611 -13.575 9.942 1.00 91.44 288 GLN A CA 1
ATOM 2165 C C . GLN A 1 288 ? 2.602 -14.479 9.219 1.00 91.44 288 GLN A C 1
ATOM 2167 O O . GLN A 1 288 ? 1.806 -15.169 9.872 1.00 91.44 288 GLN A O 1
ATOM 2172 N N . VAL A 1 289 ? 2.657 -14.535 7.886 1.00 88.19 289 VAL A N 1
ATOM 2173 C CA . VAL A 1 289 ? 1.741 -15.372 7.086 1.00 88.19 289 VAL A CA 1
ATOM 2174 C C . VAL A 1 289 ? 2.014 -16.853 7.308 1.00 88.19 289 VAL A C 1
ATOM 2176 O O . VAL A 1 289 ? 1.063 -17.625 7.459 1.00 88.19 289 VAL A O 1
ATOM 2179 N N . ASN A 1 290 ? 3.288 -17.245 7.422 1.00 88.25 290 ASN A N 1
ATOM 2180 C CA . ASN A 1 290 ? 3.712 -18.636 7.631 1.00 88.25 290 ASN A CA 1
ATOM 2181 C C . ASN A 1 290 ? 3.123 -19.307 8.893 1.00 88.25 290 ASN A C 1
ATOM 2183 O O . ASN A 1 290 ? 3.116 -20.532 8.993 1.00 88.25 290 ASN A O 1
ATOM 2187 N N . THR A 1 291 ? 2.570 -18.532 9.834 1.00 86.88 291 THR A N 1
ATOM 2188 C CA . THR A 1 291 ? 1.877 -19.062 11.019 1.00 86.88 291 THR A CA 1
ATOM 2189 C C . THR A 1 291 ? 0.516 -19.678 10.695 1.00 86.88 291 THR A C 1
ATOM 2191 O O . THR A 1 291 ? -0.088 -20.330 11.546 1.00 86.88 291 THR A O 1
ATOM 2194 N N . GLY A 1 292 ? -0.005 -19.456 9.483 1.00 84.69 292 GLY A N 1
ATOM 2195 C CA . GLY A 1 292 ? -1.324 -19.922 9.053 1.00 84.69 292 GLY A CA 1
ATOM 2196 C C . GLY A 1 292 ? -2.492 -19.153 9.680 1.00 84.69 292 GLY A C 1
ATOM 2197 O O . GLY A 1 292 ? -3.651 -19.502 9.454 1.00 84.69 292 GLY A O 1
ATOM 2198 N N . CYS A 1 293 ? -2.212 -18.100 10.453 1.00 85.12 293 CYS A N 1
ATOM 2199 C CA . CYS A 1 293 ? -3.214 -17.340 11.197 1.00 85.12 293 CYS A CA 1
ATOM 2200 C C . CYS A 1 293 ? -4.088 -16.422 10.346 1.00 85.12 293 CYS A C 1
ATOM 2202 O O . CYS A 1 293 ? -5.219 -16.104 10.719 1.00 85.12 293 CYS A O 1
ATOM 2204 N N . TYR A 1 294 ? -3.597 -16.052 9.167 1.00 85.31 294 TYR A N 1
ATOM 2205 C CA . TYR A 1 294 ? -4.343 -15.239 8.214 1.00 85.31 294 TYR A CA 1
ATOM 2206 C C . TYR A 1 294 ? -5.518 -15.972 7.572 1.00 85.31 294 TYR A C 1
ATOM 2208 O O . TYR A 1 294 ? -6.451 -15.308 7.122 1.00 85.31 294 TYR A O 1
ATOM 2216 N N . ALA A 1 295 ? -5.546 -17.310 7.612 1.00 78.25 295 ALA A N 1
ATOM 2217 C CA . ALA A 1 295 ? -6.661 -18.087 7.085 1.00 78.25 295 ALA A CA 1
ATOM 2218 C C . ALA A 1 295 ? -7.992 -17.594 7.676 1.00 78.25 295 ALA A C 1
ATOM 2220 O O . ALA A 1 295 ? -8.161 -17.540 8.893 1.00 78.25 295 ALA A O 1
ATOM 2221 N N . LEU A 1 296 ? -8.934 -17.228 6.804 1.00 67.94 296 LEU A N 1
ATOM 2222 C CA . LEU A 1 296 ? -10.162 -16.511 7.173 1.00 67.94 296 LEU A CA 1
ATOM 2223 C C . LEU A 1 296 ? -11.041 -17.259 8.186 1.00 67.94 296 LEU A C 1
ATOM 2225 O O . LEU A 1 296 ? -11.778 -16.633 8.941 1.00 67.94 296 LEU A O 1
ATOM 2229 N N . LEU A 1 297 ? -10.939 -18.591 8.223 1.00 68.25 297 LEU A N 1
ATOM 2230 C CA . LEU A 1 297 ? -11.695 -19.462 9.127 1.00 68.25 297 LEU A CA 1
ATOM 2231 C C . LEU A 1 297 ? -10.999 -19.709 10.480 1.00 68.25 297 LEU A C 1
ATOM 2233 O O . LEU A 1 297 ? -11.504 -20.487 11.287 1.00 68.25 297 LEU A O 1
ATOM 2237 N N . LYS A 1 298 ? -9.829 -19.109 10.730 1.00 70.56 298 LYS A N 1
ATOM 2238 C CA . LYS A 1 298 ? -9.107 -19.239 12.004 1.00 70.56 298 LYS A CA 1
ATOM 2239 C C . LYS A 1 298 ? -9.563 -18.188 13.010 1.00 70.56 298 LYS A C 1
ATOM 2241 O O . LYS A 1 298 ? -9.707 -17.013 12.659 1.00 70.56 298 LYS A O 1
ATOM 2246 N N . ASP A 1 299 ? -9.696 -18.618 14.265 1.00 73.00 299 ASP A N 1
ATOM 2247 C CA . ASP A 1 299 ? -9.888 -17.743 15.423 1.00 73.00 299 ASP A CA 1
ATOM 2248 C C . ASP A 1 299 ? -8.715 -16.761 15.553 1.00 73.00 299 ASP A C 1
ATOM 2250 O O . ASP A 1 299 ? -7.544 -17.157 15.529 1.00 73.00 299 ASP A O 1
ATOM 2254 N N . THR A 1 300 ? -9.038 -15.484 15.749 1.00 78.06 300 THR A N 1
ATOM 2255 C CA . THR A 1 300 ? -8.070 -14.395 15.932 1.00 78.06 300 THR A CA 1
ATOM 2256 C C . THR A 1 300 ? -8.309 -13.667 17.247 1.00 78.06 300 THR A C 1
ATOM 2258 O O . THR A 1 300 ? -9.409 -13.680 17.797 1.00 78.06 300 THR A O 1
ATOM 2261 N N . TRP A 1 301 ? -7.266 -13.007 17.757 1.00 80.00 301 TRP A N 1
ATOM 2262 C CA . TRP A 1 301 ? -7.358 -12.207 18.984 1.00 80.00 301 TRP A CA 1
ATOM 2263 C C . TRP A 1 301 ? -8.141 -10.908 18.794 1.00 80.00 301 TRP A C 1
ATOM 2265 O O . TRP A 1 301 ? -8.725 -10.398 19.749 1.00 80.00 301 TRP A O 1
ATOM 2275 N N . TYR A 1 302 ? -8.169 -10.383 17.569 1.00 83.31 302 TYR A N 1
ATOM 2276 C CA . TYR A 1 302 ? -8.831 -9.128 17.232 1.00 83.31 302 TYR A CA 1
ATOM 2277 C C . TYR A 1 302 ? -9.858 -9.334 16.126 1.00 83.31 302 TYR A C 1
ATOM 2279 O O . TYR A 1 302 ? -9.815 -10.320 15.383 1.00 83.31 302 TYR A O 1
ATOM 2287 N N . GLN A 1 303 ? -10.805 -8.401 16.028 1.00 80.12 303 GLN A N 1
ATOM 2288 C CA . GLN A 1 303 ? -11.816 -8.443 14.978 1.00 80.12 303 GLN A CA 1
ATOM 2289 C C . GLN A 1 303 ? -11.170 -8.180 13.621 1.00 80.12 303 GLN A C 1
ATOM 2291 O O . GLN A 1 303 ? -10.384 -7.248 13.459 1.00 80.12 303 GLN A O 1
ATOM 2296 N N . ARG A 1 304 ? -11.547 -8.989 12.632 1.00 81.94 304 ARG A N 1
ATOM 2297 C CA . ARG A 1 304 ? -11.151 -8.763 11.244 1.00 81.94 304 ARG A CA 1
ATOM 2298 C C . ARG A 1 304 ? -11.940 -7.582 10.694 1.00 81.94 304 ARG A C 1
ATOM 2300 O O . ARG A 1 304 ? -13.148 -7.492 10.939 1.00 81.94 304 ARG A O 1
ATOM 2307 N N . LEU A 1 305 ? -11.284 -6.723 9.920 1.00 82.19 305 LEU A N 1
ATOM 2308 C CA . LEU A 1 305 ? -11.986 -5.774 9.067 1.00 82.19 305 LEU A CA 1
ATOM 2309 C C . LEU A 1 305 ? -12.557 -6.473 7.840 1.00 82.19 305 LEU A C 1
ATOM 2311 O O . LEU A 1 305 ? -13.720 -6.246 7.511 1.00 82.19 305 LEU A O 1
ATOM 2315 N N . TYR A 1 306 ? -11.776 -7.353 7.210 1.00 73.88 306 TYR A N 1
ATOM 2316 C CA . TYR A 1 306 ? -12.258 -8.122 6.070 1.00 73.88 306 TYR A CA 1
ATOM 2317 C C . TYR A 1 306 ? -13.315 -9.128 6.477 1.00 73.88 306 TYR A C 1
ATOM 2319 O O . TYR A 1 306 ? -13.112 -9.979 7.350 1.00 73.88 306 TYR A O 1
ATOM 2327 N N . ALA A 1 307 ? -14.458 -9.035 5.810 1.00 57.94 307 ALA A N 1
ATOM 2328 C CA . ALA A 1 307 ? -15.439 -10.088 5.854 1.00 57.94 307 ALA A CA 1
ATOM 2329 C C . ALA A 1 307 ? -14.880 -11.285 5.085 1.00 57.94 307 ALA A C 1
ATOM 2331 O O . ALA A 1 307 ? -14.329 -11.132 3.998 1.00 57.94 307 ALA A O 1
ATOM 2332 N N . ALA A 1 308 ? -15.019 -12.485 5.647 1.00 47.31 308 ALA A N 1
ATOM 2333 C CA . ALA A 1 308 ? -14.729 -13.696 4.901 1.00 47.31 308 ALA A CA 1
ATOM 2334 C C . ALA A 1 308 ? -15.803 -13.841 3.815 1.00 47.31 308 ALA A C 1
ATOM 2336 O O . ALA A 1 308 ? -16.893 -14.331 4.099 1.00 47.31 308 ALA A O 1
ATOM 2337 N N . TYR A 1 309 ? -15.546 -13.354 2.603 1.00 47.62 309 TYR A N 1
ATOM 2338 C CA . TYR A 1 309 ? -16.452 -13.546 1.475 1.00 47.62 309 TYR A CA 1
ATOM 2339 C C . TYR A 1 309 ? -15.703 -14.154 0.301 1.00 47.62 309 TYR A C 1
ATOM 2341 O O . TYR A 1 309 ? -14.895 -13.508 -0.356 1.00 47.62 309 TYR A O 1
ATOM 2349 N N . TYR A 1 310 ? -16.042 -15.418 0.046 1.00 35.88 310 TYR A N 1
ATOM 2350 C CA . TYR A 1 310 ? -15.829 -16.074 -1.232 1.00 35.88 310 TYR A CA 1
ATOM 2351 C C . TYR A 1 310 ? -16.809 -15.478 -2.261 1.00 35.88 310 TYR A C 1
ATOM 2353 O O . TYR A 1 310 ? -17.997 -15.360 -1.952 1.00 35.88 310 TYR A O 1
ATOM 2361 N N . PRO A 1 311 ? -16.371 -15.168 -3.492 1.00 32.06 311 PRO A N 1
ATOM 2362 C CA . PRO A 1 311 ? -17.223 -14.624 -4.558 1.00 32.06 311 PRO A CA 1
ATOM 2363 C C . PRO A 1 311 ? -18.447 -15.484 -4.932 1.00 32.06 311 PRO A C 1
ATOM 2365 O O . PRO A 1 311 ? -19.378 -15.004 -5.569 1.00 32.06 311 PRO A O 1
ATOM 2368 N N . SER A 1 312 ? -18.487 -16.755 -4.532 1.00 37.25 312 SER A N 1
ATOM 2369 C CA . SER A 1 312 ? -19.535 -17.723 -4.872 1.00 37.25 312 SER A CA 1
ATOM 2370 C C . SER A 1 312 ? -20.680 -17.787 -3.850 1.00 37.25 312 SER A C 1
ATOM 2372 O O . SER A 1 312 ? -21.124 -18.880 -3.493 1.00 37.25 312 SER A O 1
ATOM 2374 N N . PHE A 1 313 ? -21.179 -16.647 -3.359 1.00 40.56 313 PHE A N 1
ATOM 2375 C CA . PHE A 1 313 ? -22.260 -16.562 -2.358 1.00 40.56 313 PHE A CA 1
ATOM 2376 C C . PHE A 1 313 ? -23.660 -16.959 -2.892 1.00 40.56 313 PHE A C 1
ATOM 2378 O O . PHE A 1 313 ? -24.655 -16.267 -2.702 1.00 40.56 313 PHE A O 1
ATOM 2385 N N . HIS A 1 314 ? -23.739 -18.137 -3.515 1.00 36.03 314 HIS A N 1
ATOM 2386 C CA . HIS A 1 314 ? -24.961 -18.882 -3.816 1.00 36.03 314 HIS A CA 1
ATOM 2387 C C . HIS A 1 314 ? -24.992 -20.273 -3.153 1.00 36.03 314 HIS A C 1
ATOM 2389 O O . HIS A 1 314 ? -25.876 -21.059 -3.464 1.00 36.03 314 HIS A O 1
ATOM 2395 N N . ASN A 1 315 ? -24.071 -20.597 -2.232 1.00 34.75 315 ASN A N 1
ATOM 2396 C CA . ASN A 1 315 ? -23.959 -21.957 -1.676 1.00 34.75 315 ASN A CA 1
ATOM 2397 C C . ASN A 1 315 ? -23.683 -22.015 -0.158 1.00 34.75 315 ASN A C 1
ATOM 2399 O O . ASN A 1 315 ? -22.841 -22.782 0.306 1.00 34.75 315 ASN A O 1
ATOM 2403 N N . ILE A 1 316 ? -24.400 -21.225 0.650 1.00 42.59 316 ILE A N 1
ATOM 2404 C CA . ILE A 1 316 ? -24.445 -21.478 2.102 1.00 42.59 316 ILE A CA 1
ATOM 2405 C C . ILE A 1 316 ? -25.572 -22.471 2.386 1.00 42.59 316 ILE A C 1
ATOM 2407 O O . ILE A 1 316 ? -26.708 -22.260 1.964 1.00 42.59 316 ILE A O 1
ATOM 2411 N N . SER A 1 317 ? -25.279 -23.546 3.119 1.00 39.38 317 SER A N 1
ATOM 2412 C CA . SER A 1 317 ? -26.309 -24.503 3.524 1.00 39.38 317 SER A CA 1
ATOM 2413 C C . SER A 1 317 ? -27.241 -23.898 4.581 1.00 39.38 317 SER A C 1
ATOM 2415 O O . SER A 1 317 ? -26.814 -23.132 5.448 1.00 39.38 317 SER A O 1
ATOM 2417 N N . ALA A 1 318 ? -28.518 -24.290 4.560 1.00 38.38 318 ALA A N 1
ATOM 2418 C CA . ALA A 1 318 ? -29.513 -23.849 5.543 1.00 38.38 318 ALA A CA 1
ATOM 2419 C C . ALA A 1 318 ? -29.081 -24.123 6.999 1.00 38.38 318 ALA A C 1
ATOM 2421 O O . ALA A 1 318 ? -29.394 -23.352 7.896 1.00 38.38 318 ALA A O 1
ATOM 2422 N N . MET A 1 319 ? -28.282 -25.168 7.222 1.00 41.66 319 MET A N 1
ATOM 2423 C CA . MET A 1 319 ? -27.705 -25.514 8.522 1.00 41.66 319 MET A CA 1
ATOM 2424 C C . MET A 1 319 ? -26.717 -24.456 9.048 1.00 41.66 319 MET A C 1
ATOM 2426 O O . MET A 1 319 ? -26.653 -24.223 10.251 1.00 41.66 319 MET A O 1
ATOM 2430 N N . LEU A 1 320 ? -25.947 -23.801 8.174 1.00 43.25 320 LEU A N 1
ATOM 2431 C CA . LEU A 1 320 ? -25.038 -22.709 8.552 1.00 43.25 320 LEU A CA 1
ATOM 2432 C C . LEU A 1 320 ? -25.812 -21.424 8.878 1.00 43.25 320 LEU A C 1
ATOM 2434 O O . LEU A 1 320 ? -25.475 -20.730 9.835 1.00 43.25 320 LEU A O 1
ATOM 2438 N N . LEU A 1 321 ? -26.888 -21.153 8.134 1.00 45.72 321 LEU A N 1
ATOM 2439 C CA . LEU A 1 321 ? -27.810 -20.053 8.420 1.00 45.72 321 LEU A CA 1
ATOM 2440 C C . LEU A 1 321 ? -28.526 -20.247 9.772 1.00 45.72 321 LEU A C 1
ATOM 2442 O O . LEU A 1 321 ? -28.688 -19.294 10.532 1.00 45.72 321 LEU A O 1
ATOM 2446 N N . ASP A 1 322 ? -28.913 -21.485 10.082 1.00 41.62 322 ASP A N 1
ATOM 2447 C CA . ASP A 1 322 ? -29.594 -21.865 11.322 1.00 41.62 322 ASP A CA 1
ATOM 2448 C C . ASP A 1 322 ? -28.646 -21.890 12.538 1.00 41.62 322 ASP A C 1
ATOM 2450 O O . ASP A 1 322 ? -28.977 -21.395 13.612 1.00 41.62 322 ASP A O 1
ATOM 2454 N N . LYS A 1 323 ? -27.401 -22.350 12.362 1.00 42.53 323 LYS A N 1
ATOM 2455 C CA . LYS A 1 323 ? -26.386 -22.383 13.432 1.00 42.53 323 LYS A CA 1
ATOM 2456 C C . LYS A 1 323 ? -25.946 -20.994 13.909 1.00 42.53 323 LYS A C 1
ATOM 2458 O O . LYS A 1 323 ? -25.552 -20.841 15.063 1.00 42.53 323 LYS A O 1
ATOM 2463 N N . TYR A 1 324 ? -26.005 -19.990 13.038 1.00 44.53 324 TYR A N 1
ATOM 2464 C CA . TYR A 1 324 ? -25.634 -18.605 13.346 1.00 44.53 324 TYR A CA 1
ATOM 2465 C C . TYR A 1 324 ? -26.851 -17.666 13.288 1.00 44.53 324 TYR A C 1
ATOM 2467 O O . TYR A 1 324 ? -26.719 -16.470 13.037 1.00 44.53 324 TYR A O 1
ATOM 2475 N N . GLN A 1 325 ? -28.054 -18.195 13.531 1.00 37.75 325 GLN A N 1
ATOM 2476 C CA . GLN A 1 325 ? -29.314 -17.470 13.359 1.00 37.75 325 GLN A CA 1
ATOM 2477 C C . GLN A 1 325 ? -29.414 -16.209 14.239 1.00 37.75 325 GLN A C 1
ATOM 2479 O O . GLN A 1 325 ? -29.876 -15.174 13.761 1.00 37.75 325 GLN A O 1
ATOM 2484 N N . ASP A 1 326 ? -28.893 -16.241 15.470 1.00 37.62 326 ASP A N 1
ATOM 2485 C CA . ASP A 1 326 ? -28.819 -15.063 16.354 1.00 37.62 326 ASP A CA 1
ATOM 2486 C C . ASP A 1 326 ? -27.792 -14.022 15.877 1.00 37.62 326 ASP A C 1
ATOM 2488 O O . ASP A 1 326 ? -27.983 -12.815 16.042 1.00 37.62 326 ASP A O 1
ATOM 2492 N N . TYR A 1 327 ? -26.727 -14.478 15.216 1.00 39.78 327 TYR A N 1
ATOM 2493 C CA . TYR A 1 327 ? -25.725 -13.627 14.576 1.00 39.78 327 TYR A CA 1
ATOM 2494 C C . TYR A 1 327 ? -26.296 -12.932 13.328 1.00 39.78 327 TYR A C 1
ATOM 2496 O O . TYR A 1 327 ? -26.030 -11.751 13.119 1.00 39.78 327 TYR A O 1
ATOM 2504 N N . TYR A 1 328 ? -27.162 -13.599 12.557 1.00 40.97 328 TYR A N 1
ATOM 2505 C CA . TYR A 1 328 ? -27.849 -13.002 11.404 1.00 40.97 328 TYR A CA 1
ATOM 2506 C C . TYR A 1 328 ? -29.027 -12.092 11.791 1.00 40.97 328 TYR A C 1
ATOM 2508 O O . TYR A 1 328 ? -29.204 -11.035 11.189 1.00 40.97 328 TYR A O 1
ATOM 2516 N N . ARG A 1 329 ? -29.823 -12.457 12.807 1.00 36.00 329 ARG A N 1
ATOM 2517 C CA . ARG A 1 329 ? -31.001 -11.679 13.245 1.00 36.00 329 ARG A CA 1
ATOM 2518 C C . ARG A 1 329 ? -30.650 -10.444 14.079 1.00 36.00 329 ARG A C 1
ATOM 2520 O O . ARG A 1 329 ? -31.413 -9.484 14.073 1.00 36.00 329 ARG A O 1
ATOM 2527 N N . GLY A 1 330 ? -29.494 -10.425 14.746 1.00 39.69 330 GLY A N 1
ATOM 2528 C CA . GLY A 1 330 ? -28.994 -9.247 15.469 1.00 39.69 330 GLY A CA 1
ATOM 2529 C C . GLY A 1 330 ? -28.388 -8.149 14.578 1.00 39.69 330 GLY A C 1
ATOM 2530 O O . GLY A 1 330 ? -28.111 -7.054 15.066 1.00 39.69 330 GLY A O 1
ATOM 2531 N N . MET A 1 331 ? -28.177 -8.420 13.283 1.00 38.09 331 MET A N 1
ATOM 2532 C CA . MET A 1 331 ? -27.580 -7.498 12.308 1.00 38.09 331 MET A CA 1
ATOM 2533 C C . MET A 1 331 ? -28.647 -6.784 11.473 1.00 38.09 331 MET A C 1
ATOM 2535 O O . MET A 1 331 ? -28.768 -7.015 10.270 1.00 38.09 331 MET A O 1
ATOM 2539 N N . GLY A 1 332 ? -29.402 -5.876 12.096 1.00 36.75 332 GLY A N 1
ATOM 2540 C CA . GLY A 1 332 ? -30.179 -4.884 11.350 1.00 36.75 332 GLY A CA 1
ATOM 2541 C C . GLY A 1 332 ? -29.262 -4.124 10.384 1.00 36.75 332 GLY A C 1
ATOM 2542 O O . GLY A 1 332 ? -28.542 -3.237 10.815 1.00 36.75 332 GLY A O 1
ATOM 2543 N N . MET A 1 333 ? -29.256 -4.535 9.112 1.00 33.25 333 MET A N 1
ATOM 2544 C CA . MET A 1 333 ? -28.415 -4.054 8.006 1.00 33.25 333 MET A CA 1
ATOM 2545 C C . MET A 1 333 ? -26.912 -3.869 8.320 1.00 33.25 333 MET A C 1
ATOM 2547 O O . MET A 1 333 ? -26.489 -2.858 8.870 1.00 33.25 333 MET A O 1
ATOM 2551 N N . GLY A 1 334 ? -26.073 -4.799 7.845 1.00 30.62 334 GLY A N 1
ATOM 2552 C CA . GLY A 1 334 ? -24.623 -4.593 7.708 1.00 30.62 334 GLY A CA 1
ATOM 2553 C C . GLY A 1 334 ? -23.795 -5.807 8.120 1.00 30.62 334 GLY A C 1
ATOM 2554 O O . GLY A 1 334 ? -23.674 -6.106 9.304 1.00 30.62 334 GLY A O 1
ATOM 2555 N N . MET A 1 335 ? -23.210 -6.491 7.133 1.00 33.09 335 MET A N 1
ATOM 2556 C CA . MET A 1 335 ? -22.336 -7.654 7.311 1.00 33.09 335 MET A CA 1
ATOM 2557 C C . MET A 1 335 ? -21.164 -7.323 8.247 1.00 33.09 335 MET A C 1
ATOM 2559 O O . MET A 1 335 ? -20.309 -6.506 7.909 1.00 33.09 335 MET A O 1
ATOM 2563 N N . ARG A 1 336 ? -21.111 -7.972 9.414 1.00 32.34 336 ARG A N 1
ATOM 2564 C CA . ARG A 1 336 ? -19.907 -8.061 10.251 1.00 32.34 336 ARG A CA 1
ATOM 2565 C C . ARG A 1 336 ? -19.220 -9.392 9.971 1.00 32.34 336 ARG A C 1
ATOM 2567 O O . ARG A 1 336 ? -19.861 -10.349 9.568 1.00 32.34 336 ARG A O 1
ATOM 2574 N N . THR A 1 337 ? -17.907 -9.428 10.098 1.00 37.56 337 THR A N 1
ATOM 2575 C CA . THR A 1 337 ? -17.024 -10.479 9.582 1.00 37.56 337 THR A CA 1
ATOM 2576 C C . THR A 1 337 ? -17.261 -11.840 10.274 1.00 37.56 337 THR A C 1
ATOM 2578 O O . THR A 1 337 ? -17.579 -11.891 11.459 1.00 37.56 337 THR A O 1
ATOM 2581 N N . LEU A 1 338 ? -17.165 -12.956 9.533 1.00 37.50 338 LEU A N 1
ATOM 2582 C CA . LEU A 1 338 ? -17.403 -14.341 10.008 1.00 37.50 338 LEU A CA 1
ATOM 2583 C C . LEU A 1 338 ? -16.233 -14.938 10.825 1.00 37.50 338 LEU A C 1
ATOM 2585 O O . LEU A 1 338 ? -16.193 -16.143 11.067 1.00 37.50 338 LEU A O 1
ATOM 2589 N N . GLY A 1 339 ? -15.271 -14.119 11.255 1.00 38.03 339 GLY A N 1
ATOM 2590 C CA . GLY A 1 339 ? -14.237 -14.565 12.187 1.00 38.03 339 GLY A CA 1
ATOM 2591 C C . GLY A 1 339 ? -14.825 -14.681 13.598 1.00 38.03 339 GLY A C 1
ATOM 2592 O O . GLY A 1 339 ? -15.431 -13.710 14.059 1.00 38.03 339 GLY A O 1
ATOM 2593 N N . PRO A 1 340 ? -14.668 -15.808 14.317 1.00 37.44 340 PRO A N 1
ATOM 2594 C CA . PRO A 1 340 ? -15.086 -15.897 15.711 1.00 37.44 340 PRO A CA 1
ATOM 2595 C C . PRO A 1 340 ? -14.278 -14.902 16.548 1.00 37.44 340 PRO A C 1
ATOM 2597 O O . PRO A 1 340 ? -13.120 -15.134 16.883 1.00 37.44 340 PRO A O 1
ATOM 2600 N N . PHE A 1 341 ? -14.881 -13.765 16.889 1.00 39.38 341 PHE A N 1
ATOM 2601 C CA . PHE A 1 341 ? -14.339 -12.890 17.919 1.00 39.38 341 PHE A CA 1
ATOM 2602 C C . PHE A 1 341 ? -14.673 -13.494 19.284 1.00 39.38 341 PHE A C 1
ATOM 2604 O O . PHE A 1 341 ? -15.818 -13.425 19.743 1.00 39.38 341 PHE A O 1
ATOM 2611 N N . ARG A 1 342 ? -13.681 -14.092 19.947 1.00 43.34 342 ARG A N 1
ATOM 2612 C CA . ARG A 1 342 ? -13.842 -14.580 21.320 1.00 43.34 342 ARG A CA 1
ATOM 2613 C C . ARG A 1 342 ? -13.830 -13.424 22.320 1.00 43.34 342 ARG A C 1
ATOM 2615 O O . ARG A 1 342 ? -12.779 -12.955 22.747 1.00 43.34 342 ARG A O 1
ATOM 2622 N N . ARG A 1 343 ? -15.024 -12.982 22.739 1.00 41.09 343 ARG A N 1
ATOM 2623 C CA . ARG A 1 343 ? -15.231 -12.046 23.873 1.00 41.09 343 ARG A CA 1
ATOM 2624 C C . ARG A 1 343 ? -14.773 -12.608 25.225 1.00 41.09 343 ARG A C 1
ATOM 2626 O O . ARG A 1 343 ? -14.646 -11.870 26.197 1.00 41.09 343 ARG A O 1
ATOM 2633 N N . ASP A 1 344 ? -14.601 -13.916 25.325 1.00 43.75 344 ASP A N 1
ATOM 2634 C CA . ASP A 1 344 ? -14.401 -14.672 26.559 1.00 43.75 344 ASP A CA 1
ATOM 2635 C C . ASP A 1 344 ? -13.042 -14.424 27.239 1.00 43.75 344 ASP A C 1
ATOM 2637 O O . ASP A 1 344 ? -12.931 -14.608 28.450 1.00 43.75 344 ASP A O 1
ATOM 2641 N N . LEU A 1 345 ? -12.062 -13.854 26.536 1.00 44.41 345 LEU A N 1
ATOM 2642 C CA . LEU A 1 345 ? -10.751 -13.511 27.105 1.00 44.41 345 LEU A CA 1
ATOM 2643 C C . LEU A 1 345 ? -10.753 -12.231 27.969 1.00 44.41 345 LEU A C 1
ATOM 2645 O O . LEU A 1 345 ? -9.874 -12.059 28.815 1.00 44.41 345 LEU A O 1
ATOM 2649 N N . GLU A 1 346 ? -11.763 -11.358 27.851 1.00 40.19 346 GLU A N 1
ATOM 2650 C CA . GLU A 1 346 ? -11.949 -10.244 28.801 1.00 40.19 346 GLU A CA 1
ATOM 2651 C C . GLU A 1 346 ? -12.456 -10.722 30.171 1.00 40.19 346 GLU A C 1
ATOM 2653 O O . GLU A 1 346 ? -12.204 -10.077 31.195 1.00 40.19 346 GLU A O 1
ATOM 2658 N N . LYS A 1 347 ? -13.160 -11.862 30.223 1.00 39.78 347 LYS A N 1
ATOM 2659 C CA . LYS A 1 347 ? -13.694 -12.403 31.482 1.00 39.78 347 LYS A CA 1
ATOM 2660 C C . LYS A 1 347 ? -12.611 -13.063 32.337 1.00 39.78 347 LYS A C 1
ATOM 2662 O O . LYS A 1 347 ? -12.684 -12.954 33.563 1.00 39.78 347 LYS A O 1
ATOM 2667 N N . ASP A 1 348 ? -11.582 -13.652 31.730 1.00 39.22 348 ASP A N 1
ATOM 2668 C CA . ASP A 1 348 ? -10.505 -14.312 32.482 1.00 39.22 348 ASP A CA 1
ATOM 2669 C C . ASP A 1 348 ? -9.544 -13.333 33.173 1.00 39.22 348 ASP A C 1
ATOM 2671 O O . ASP A 1 348 ? -9.056 -13.633 34.264 1.00 39.22 348 ASP A O 1
ATOM 2675 N N . LYS A 1 349 ? -9.376 -12.103 32.661 1.00 39.62 349 LYS A N 1
ATOM 2676 C CA . LYS A 1 349 ? -8.644 -11.046 33.392 1.00 39.62 349 LYS A CA 1
ATOM 2677 C C . LYS A 1 349 ? -9.394 -10.535 34.630 1.00 39.62 349 LYS A C 1
ATOM 2679 O O . LYS A 1 349 ? -8.763 -10.116 35.597 1.00 39.62 349 LYS A O 1
ATOM 2684 N N . ARG A 1 350 ? -10.734 -10.590 34.654 1.00 37.09 350 ARG A N 1
ATOM 2685 C CA . ARG A 1 350 ? -11.510 -10.228 35.860 1.00 37.09 350 ARG A CA 1
ATOM 2686 C C . ARG A 1 350 ? -11.546 -11.344 36.904 1.00 37.09 350 ARG A C 1
ATOM 2688 O O . ARG A 1 350 ? -11.722 -11.046 38.082 1.00 37.09 350 ARG A O 1
ATOM 2695 N N . ARG A 1 351 ? -11.349 -12.607 36.508 1.00 34.53 351 ARG A N 1
ATOM 2696 C CA . ARG A 1 351 ? -11.232 -13.730 37.453 1.00 34.53 351 ARG A CA 1
ATOM 2697 C C . ARG A 1 351 ? -9.865 -13.788 38.132 1.00 34.53 351 ARG A C 1
ATOM 2699 O O . ARG A 1 351 ? -9.817 -14.056 39.329 1.00 34.53 351 ARG A O 1
ATOM 2706 N N . SER A 1 352 ? -8.778 -13.453 37.435 1.00 33.22 352 SER A N 1
ATOM 2707 C CA . SER A 1 352 ? -7.437 -13.434 38.040 1.00 33.22 352 SER A CA 1
ATOM 2708 C C . SER A 1 352 ? -7.229 -12.301 39.056 1.00 33.22 352 SER A C 1
ATOM 2710 O O . SER A 1 352 ? -6.486 -12.488 40.016 1.00 33.22 352 SER A O 1
ATOM 2712 N N . LEU A 1 353 ? -7.947 -11.175 38.937 1.00 34.97 353 LEU A N 1
ATOM 2713 C CA . LEU A 1 353 ? -7.950 -10.120 39.965 1.00 34.97 353 LEU A CA 1
ATOM 2714 C C . LEU A 1 353 ? -8.829 -10.435 41.190 1.00 34.97 353 LEU A C 1
ATOM 2716 O O . LEU A 1 353 ? -8.568 -9.905 42.267 1.00 34.97 353 LEU A O 1
ATOM 2720 N N . PHE A 1 354 ? -9.828 -11.316 41.073 1.00 31.52 354 PHE A N 1
ATOM 2721 C CA . PHE A 1 354 ? -10.702 -11.683 42.200 1.00 31.52 354 PHE A CA 1
ATOM 2722 C C . PHE A 1 354 ? -10.137 -12.803 43.091 1.00 31.52 354 PHE A C 1
ATOM 2724 O O . PHE A 1 354 ? -10.601 -12.978 44.216 1.00 31.52 354 PHE A O 1
ATOM 2731 N N . CYS A 1 355 ? -9.111 -13.534 42.640 1.00 33.84 355 CYS A N 1
ATOM 2732 C CA . CYS A 1 355 ? -8.449 -14.569 43.447 1.00 33.84 355 CYS A CA 1
ATOM 2733 C C . CYS A 1 355 ? -7.268 -14.060 44.294 1.00 33.84 355 CYS A C 1
ATOM 2735 O O . CYS A 1 355 ? -6.765 -14.811 45.125 1.00 33.84 355 CYS A O 1
ATOM 2737 N N . LEU A 1 356 ? -6.850 -12.796 44.150 1.00 34.41 356 LEU A N 1
ATOM 2738 C CA . LEU A 1 356 ? -5.733 -12.212 44.913 1.00 34.41 356 LEU A CA 1
ATOM 2739 C C . LEU A 1 356 ? -6.158 -11.336 46.108 1.00 34.41 356 LEU A C 1
ATOM 2741 O O . LEU A 1 356 ? -5.294 -10.837 46.820 1.00 34.41 356 LEU A O 1
ATOM 2745 N N . SER A 1 357 ? -7.460 -11.189 46.397 1.00 36.72 357 SER A N 1
ATOM 2746 C CA . SER A 1 357 ? -7.945 -10.369 47.526 1.00 36.72 357 SER A CA 1
ATOM 2747 C C . SER A 1 357 ? -8.536 -11.153 48.709 1.00 36.72 357 SER A C 1
ATOM 2749 O O . SER A 1 357 ? -9.174 -10.546 49.569 1.00 36.72 357 SER A O 1
ATOM 2751 N N . GLN A 1 358 ? -8.358 -12.480 48.787 1.00 36.97 358 GLN A N 1
ATOM 2752 C CA . GLN A 1 358 ? -8.842 -13.288 49.928 1.00 36.97 358 GLN A CA 1
ATOM 2753 C C . GLN A 1 358 ? -7.761 -14.039 50.725 1.00 36.97 358 GLN A C 1
ATOM 2755 O O . GLN A 1 358 ? -8.079 -14.677 51.726 1.00 36.97 358 GLN A O 1
ATOM 2760 N N . ALA A 1 359 ? -6.480 -13.909 50.382 1.00 41.53 359 ALA A N 1
ATOM 2761 C CA . ALA A 1 359 ? -5.390 -14.465 51.185 1.00 41.53 359 ALA A CA 1
ATOM 2762 C C . ALA A 1 359 ? -4.776 -13.376 52.081 1.00 41.53 359 ALA A C 1
ATOM 2764 O O . ALA A 1 359 ? -3.739 -12.809 51.757 1.00 41.53 359 ALA A O 1
ATOM 2765 N N . GLY A 1 360 ? -5.442 -13.034 53.188 1.00 44.00 360 GLY A N 1
ATOM 2766 C CA . GLY A 1 360 ? -4.895 -12.029 54.105 1.00 44.00 360 GLY A CA 1
ATOM 2767 C C . GLY A 1 360 ? -5.775 -11.607 55.274 1.00 44.00 360 GLY A C 1
ATOM 2768 O O . GLY A 1 360 ? -5.833 -10.418 55.558 1.00 44.00 360 GLY A O 1
ATOM 2769 N N . ARG A 1 361 ? -6.467 -12.540 55.943 1.00 42.69 361 ARG A N 1
ATOM 2770 C CA . ARG A 1 361 ? -6.925 -12.371 57.337 1.00 42.69 361 ARG A CA 1
ATOM 2771 C C . ARG A 1 361 ? -6.981 -13.727 58.040 1.00 42.69 361 ARG A C 1
ATOM 2773 O O . ARG A 1 361 ? -7.966 -14.449 57.901 1.00 42.69 361 ARG A O 1
ATOM 2780 N N . ARG A 1 362 ? -5.931 -14.043 58.791 1.00 41.22 362 ARG A N 1
ATOM 2781 C CA . ARG A 1 362 ? -5.995 -14.794 60.047 1.00 41.22 362 ARG A CA 1
ATOM 2782 C C . ARG A 1 362 ? -4.980 -14.200 61.001 1.00 41.22 362 ARG A C 1
ATOM 2784 O O . ARG A 1 362 ? -3.882 -13.868 60.505 1.00 41.22 362 ARG A O 1
#

Secondary structure (DSSP, 8-state):
-------------------TT--TTPPPPP------TT---S-EEEEETTTTEEEEEE-GGGT-SSHHHHHHHHHH---SS-B--SS-TTEEEEE-SB-TTS-B--SEEEEES---TTS----EEE-SSSEEEEEEEEETTTEEEEEEEEE-TTS-EEEEEEEEEE--HHHHHHHHHH--GGGGT---TTSHHHHHHHHHT-SS--HHHH--TT------TT-EE-TT-EEEEEB--SHHHHGGGB-TTS-BSSTTTTT-BEEEEEEEE-SSSTT-EEEE-TTS--S-GGGSTTSTTS-BSS--SB----S-TT---HHHHHHTHHHHHT-SS----SS-B-TTHHHHHHHHHHSSSSS---

Radius of gyration: 23.36 Å; chains: 1; bounding box: 74×55×90 Å

Sequence (362 aa):
MSASSALADGSAIITPVVITGGSPTAPVCVVPKIISPGSGCCSYSIANNVTKKFETYNQPGHVFGNEDDARAYAGTVHAKMPFFEPIGSGERLVGGWFYDNGGFHAAADYMKNDLSTSTDPSFLVHAVANGKVLSVYWDDWLGNTVVVEHTAGDGSKYRSVYNHVRNGFTNDLAHARAIDLSKYGNPPDTSNWSKYKKYAMNPNPDPRFWGGDDQVVLVKVGDQVSSGQVIAHSGDTGAGGAGNGLDVNGNPTDSRTANVHLHLFVAVPHPTIVGRWMFIDPYGVYQQVNTGCYALLKDTWYQRLYAAYYPSFHNISAMLLDKYQDYYRGMGMGMRTLGPFRRDLEKDKRRSLFCLSQAGRR